Protein AF-A0A4Y2S2D5-F1 (afdb_monomer_lite)

Radius of gyration: 35.3 Å; chains: 1; bounding box: 98×57×91 Å

pLDDT: mean 75.98, std 17.49, range [33.25, 98.0]

Organism: Araneus ventricosus (NCBI:txid182803)

Secondary structure (DSSP, 8-state):
-------------HHHHHHHHHHHHHHHHHHHHHHHHHHHHHHHHHHHTT-------TT-EEEEEEESSS-TT-EEEEEEEEEEEEEETTEEEEE-TTS-EEEEEGGGEEE-----S--PPPPTT--------PPP----HHHHHHHT---SSS-HHHHHHHHHHHHHTGGGG-S---------------TT----------------

Structure (mmCIF, N/CA/C/O backbone):
data_AF-A0A4Y2S2D5-F1
#
_entry.id   AF-A0A4Y2S2D5-F1
#
loop_
_atom_site.group_PDB
_atom_site.id
_atom_site.type_symbol
_atom_site.label_atom_id
_atom_site.label_alt_id
_atom_site.label_comp_id
_atom_site.label_asym_id
_atom_site.label_entity_id
_atom_site.label_seq_id
_atom_site.pdbx_PDB_ins_code
_atom_site.Cartn_x
_atom_site.Cartn_y
_atom_site.Cartn_z
_atom_site.occupancy
_atom_site.B_iso_or_equiv
_atom_site.auth_seq_id
_atom_site.auth_comp_id
_atom_site.auth_asym_id
_atom_site.auth_atom_id
_atom_site.pdbx_PDB_model_num
ATOM 1 N N . MET A 1 1 ? -2.427 -15.875 62.772 1.00 39.25 1 MET A N 1
ATOM 2 C CA . MET A 1 1 ? -3.797 -15.347 62.943 1.00 39.25 1 MET A CA 1
ATOM 3 C C . MET A 1 1 ? -4.094 -14.508 61.711 1.00 39.25 1 MET A C 1
ATOM 5 O O . MET A 1 1 ? -3.713 -13.349 61.676 1.00 39.25 1 MET A O 1
ATOM 9 N N . ALA A 1 2 ? -4.600 -15.137 60.648 1.00 43.56 2 ALA A N 1
ATOM 10 C CA . ALA A 1 2 ? -4.922 -14.455 59.397 1.00 43.56 2 ALA A CA 1
ATOM 11 C C . ALA A 1 2 ? -6.346 -13.901 59.513 1.00 43.56 2 ALA A C 1
ATOM 13 O O . ALA A 1 2 ? -7.268 -14.663 59.803 1.00 43.56 2 ALA A O 1
ATOM 14 N N . GLY A 1 3 ? -6.491 -12.583 59.373 1.00 47.94 3 GLY A N 1
ATOM 15 C CA . GLY A 1 3 ? -7.785 -11.909 59.389 1.00 47.94 3 GLY A CA 1
ATOM 16 C C . GLY A 1 3 ? -8.626 -12.380 58.210 1.00 47.94 3 GLY A C 1
ATOM 17 O O . GLY A 1 3 ? -8.175 -12.338 57.069 1.00 47.94 3 GLY A O 1
ATOM 18 N N . GLN A 1 4 ? -9.826 -12.871 58.503 1.00 53.34 4 GLN A N 1
ATOM 19 C CA . GLN A 1 4 ? -10.835 -13.141 57.491 1.00 53.34 4 GLN A CA 1
ATOM 20 C C . GLN A 1 4 ? -11.338 -11.787 56.984 1.00 53.34 4 GLN A C 1
ATOM 22 O O . GLN A 1 4 ? -12.004 -11.063 57.720 1.00 53.34 4 GLN A O 1
ATOM 27 N N . GLU A 1 5 ? -10.988 -11.426 55.752 1.00 56.47 5 GLU A N 1
ATOM 28 C CA . GLU A 1 5 ? -11.688 -10.367 55.028 1.00 56.47 5 GLU A CA 1
ATOM 29 C C . GLU A 1 5 ? -13.109 -10.872 54.746 1.00 56.47 5 GLU A C 1
ATOM 31 O O . GLU A 1 5 ? -13.332 -11.719 53.879 1.00 56.47 5 GLU A O 1
ATOM 36 N N . GLU A 1 6 ? -14.071 -10.414 55.549 1.00 53.44 6 GLU A N 1
ATOM 37 C CA . GLU A 1 6 ? -15.491 -10.631 55.296 1.00 53.44 6 GLU A CA 1
ATOM 38 C C . GLU A 1 6 ? -15.865 -9.991 53.955 1.00 53.44 6 GLU A C 1
ATOM 40 O O . GLU A 1 6 ? -15.809 -8.772 53.784 1.00 53.44 6 GLU A O 1
ATOM 45 N N . LEU A 1 7 ? -16.268 -10.826 52.996 1.00 60.78 7 LEU A N 1
ATOM 46 C CA . LEU A 1 7 ? -16.894 -10.383 51.756 1.00 60.78 7 LEU A CA 1
ATOM 47 C C . LEU A 1 7 ? -18.238 -9.732 52.101 1.00 60.78 7 LEU A C 1
ATOM 49 O O . LEU A 1 7 ? -19.236 -10.420 52.318 1.00 60.78 7 LEU A O 1
ATOM 53 N N . GLN A 1 8 ? -18.256 -8.401 52.167 1.00 62.53 8 GLN A N 1
ATOM 54 C CA . GLN A 1 8 ? -19.489 -7.633 52.292 1.00 62.53 8 GLN A CA 1
ATOM 55 C C . GLN A 1 8 ? -20.362 -7.891 51.061 1.00 62.53 8 GLN A C 1
ATOM 57 O O . GLN A 1 8 ? -20.021 -7.518 49.940 1.00 62.53 8 GLN A O 1
ATOM 62 N N . LEU A 1 9 ? -21.483 -8.579 51.273 1.00 64.75 9 LEU A N 1
ATOM 63 C CA . LEU A 1 9 ? -22.503 -8.778 50.254 1.00 64.75 9 LEU A CA 1
ATOM 64 C C . LEU A 1 9 ? -23.279 -7.469 50.091 1.00 64.75 9 LEU A C 1
ATOM 66 O O . LEU A 1 9 ? -23.966 -7.037 51.015 1.00 64.75 9 LEU A O 1
ATOM 70 N N . ASP A 1 10 ? -23.174 -6.849 48.917 1.00 65.62 10 ASP A N 1
ATOM 71 C CA . ASP A 1 10 ? -23.945 -5.657 48.567 1.00 65.62 10 ASP A CA 1
ATOM 72 C C . ASP A 1 10 ? -25.452 -5.970 48.624 1.00 65.62 10 ASP A C 1
ATOM 74 O O . ASP A 1 10 ? -26.003 -6.623 47.736 1.00 65.62 10 ASP A O 1
ATOM 78 N N . THR A 1 11 ? -26.159 -5.456 49.636 1.00 76.81 11 THR A N 1
ATOM 79 C CA . THR A 1 11 ? -27.619 -5.603 49.836 1.00 76.81 11 THR A CA 1
ATOM 80 C C . THR A 1 11 ? -28.453 -4.791 48.832 1.00 76.81 11 THR A C 1
ATOM 82 O O . THR A 1 11 ? -29.592 -4.408 49.105 1.00 76.81 11 THR A O 1
ATOM 85 N N . THR A 1 12 ? -27.887 -4.460 47.671 1.00 78.12 12 THR A N 1
ATOM 86 C CA . THR A 1 12 ? -28.612 -3.725 46.635 1.00 78.12 12 THR A CA 1
ATOM 87 C C . THR A 1 12 ? -29.663 -4.633 45.995 1.00 78.12 12 THR A C 1
ATOM 89 O O . THR A 1 12 ? -29.356 -5.771 45.635 1.00 78.12 12 THR A O 1
ATOM 92 N N . PRO A 1 13 ? -30.914 -4.169 45.842 1.00 88.94 13 PRO A N 1
ATOM 93 C CA . PRO A 1 13 ? -31.927 -4.947 45.150 1.00 88.94 13 PRO A CA 1
ATOM 94 C C . PRO A 1 13 ? -31.477 -5.202 43.707 1.00 88.94 13 PRO A C 1
ATOM 96 O O . PRO A 1 13 ? -30.983 -4.304 43.023 1.00 88.94 13 PRO A O 1
ATOM 99 N N . VAL A 1 14 ? -31.664 -6.442 43.249 1.00 88.25 14 VAL A N 1
ATOM 100 C CA . VAL A 1 14 ? -31.144 -6.952 41.966 1.00 88.25 14 VAL A CA 1
ATOM 101 C C . VAL A 1 14 ? -31.539 -6.064 40.780 1.00 88.25 14 VAL A C 1
ATOM 103 O O . VAL A 1 14 ? -30.758 -5.894 39.848 1.00 88.25 14 VAL A O 1
ATOM 106 N N . THR A 1 15 ? -32.722 -5.450 40.822 1.00 90.75 15 THR A N 1
ATOM 107 C CA . THR A 1 15 ? -33.201 -4.522 39.788 1.00 90.75 15 THR A CA 1
ATOM 108 C C . THR A 1 15 ? -32.296 -3.298 39.634 1.00 90.75 15 THR A C 1
ATOM 110 O O . THR A 1 15 ? -31.898 -2.981 38.516 1.00 90.75 15 THR A O 1
ATOM 113 N N . LEU A 1 16 ? -31.883 -2.670 40.740 1.00 90.75 16 LEU A N 1
ATOM 114 C CA . LEU A 1 16 ? -30.978 -1.515 40.721 1.00 90.75 16 LEU A CA 1
ATOM 115 C C . LEU A 1 16 ? -29.579 -1.898 40.233 1.00 90.75 16 LEU A C 1
ATOM 117 O O . LEU A 1 16 ? -28.940 -1.128 39.516 1.00 90.75 16 LEU A O 1
ATOM 121 N N . TYR A 1 17 ? -29.109 -3.096 40.588 1.00 91.12 17 TYR A N 1
ATOM 122 C CA . TYR A 1 17 ? -27.850 -3.621 40.065 1.00 91.12 17 TYR A CA 1
ATOM 123 C C . TYR A 1 17 ? -27.905 -3.793 38.541 1.00 91.12 17 TYR A C 1
ATOM 125 O O . TYR A 1 17 ? -27.001 -3.340 37.842 1.00 91.12 17 TYR A O 1
ATOM 133 N N . MET A 1 18 ? -28.981 -4.387 38.012 1.00 95.00 18 MET A N 1
ATOM 134 C CA . MET A 1 18 ? -29.155 -4.599 36.570 1.00 95.00 18 MET A CA 1
ATOM 135 C C . MET A 1 18 ? -29.267 -3.281 35.796 1.00 95.00 18 MET A C 1
ATOM 137 O O . MET A 1 18 ? -28.665 -3.141 34.732 1.00 95.00 18 MET A O 1
ATOM 141 N N . GLU A 1 19 ? -29.983 -2.291 36.332 1.00 94.56 19 GLU A N 1
ATOM 142 C CA . GLU A 1 19 ? -30.065 -0.949 35.739 1.00 94.56 19 GLU A CA 1
ATOM 143 C C . GLU A 1 19 ? -28.703 -0.246 35.728 1.00 94.56 19 GLU A C 1
ATOM 145 O O . GLU A 1 19 ? -28.294 0.308 34.704 1.00 94.56 19 GLU A O 1
ATOM 150 N N . LYS A 1 20 ? -27.961 -0.320 36.840 1.00 94.62 20 LYS A N 1
ATOM 151 C CA . LYS A 1 20 ? -26.599 0.214 36.940 1.00 94.62 20 LYS A CA 1
ATOM 152 C C . LYS A 1 20 ? -25.664 -0.463 35.940 1.00 94.62 20 LYS A C 1
ATOM 154 O O . LYS A 1 20 ? -24.921 0.232 35.252 1.00 94.62 20 LYS A O 1
ATOM 159 N N . LEU A 1 21 ? -25.721 -1.790 35.833 1.00 95.06 21 LEU A N 1
ATOM 160 C CA . LEU A 1 21 ? -24.910 -2.562 34.895 1.00 95.06 21 LEU A CA 1
ATOM 161 C C . LEU A 1 21 ? -25.224 -2.179 33.446 1.00 95.06 21 LEU A C 1
ATOM 163 O O . LEU A 1 21 ? -24.307 -1.940 32.665 1.00 95.06 21 LEU A O 1
ATOM 167 N N . LYS A 1 22 ? -26.510 -2.069 33.092 1.00 97.12 22 LYS A N 1
ATOM 168 C CA . LYS A 1 22 ? -26.935 -1.631 31.758 1.00 97.12 22 LYS A CA 1
ATOM 169 C C . LYS A 1 22 ? -26.349 -0.261 31.420 1.00 97.12 22 LYS A C 1
ATOM 171 O O . LYS A 1 22 ? -25.718 -0.119 30.378 1.00 97.12 22 LYS A O 1
ATOM 176 N N . LYS A 1 23 ? -26.484 0.711 32.328 1.00 96.94 23 LYS A N 1
ATOM 177 C CA . LYS A 1 23 ? -25.924 2.054 32.139 1.00 96.94 23 LYS A CA 1
ATOM 178 C C . LYS A 1 23 ? -24.402 2.025 31.978 1.00 96.94 23 LYS A C 1
ATOM 180 O O . LYS A 1 23 ? -23.862 2.681 31.100 1.00 96.94 23 LYS A O 1
ATOM 185 N N . GLN A 1 24 ? -23.704 1.223 32.782 1.00 96.75 24 GLN A N 1
ATOM 186 C CA . GLN A 1 24 ? -22.252 1.066 32.667 1.00 96.75 24 GLN A CA 1
ATOM 187 C C . GLN A 1 24 ? -21.827 0.460 31.325 1.00 96.75 24 GLN A C 1
ATOM 189 O O . GLN A 1 24 ? -20.807 0.873 30.776 1.00 96.75 24 GLN A O 1
ATOM 194 N N . LEU A 1 25 ? -22.586 -0.501 30.792 1.00 97.62 25 LEU A N 1
ATOM 195 C CA . LEU A 1 25 ? -22.325 -1.088 29.477 1.00 97.62 25 LEU A CA 1
ATOM 196 C C . LEU A 1 25 ? -22.585 -0.090 28.344 1.00 97.62 25 LEU A C 1
ATOM 198 O O . LEU A 1 25 ? -21.794 -0.035 27.406 1.00 97.62 25 LEU A O 1
ATOM 202 N N . GLU A 1 26 ? -23.645 0.713 28.445 1.00 97.69 26 GLU A N 1
ATOM 203 C CA . GLU A 1 26 ? -23.940 1.795 27.497 1.00 97.69 26 GLU A CA 1
ATOM 204 C C . GLU A 1 26 ? -22.819 2.847 27.508 1.00 97.69 26 GLU A C 1
ATOM 206 O O . GLU A 1 26 ? -22.212 3.105 26.467 1.00 97.69 26 GLU A O 1
ATOM 211 N N . ASP A 1 27 ? -22.435 3.341 28.689 1.00 97.50 27 ASP A N 1
ATOM 212 C CA . ASP A 1 27 ? -21.328 4.290 28.859 1.00 97.50 27 ASP A CA 1
ATOM 213 C C . ASP A 1 27 ? -19.999 3.720 28.325 1.00 97.50 27 ASP A C 1
ATOM 215 O O . ASP A 1 27 ? -19.193 4.428 27.712 1.00 97.50 27 ASP A O 1
ATOM 219 N N . ALA A 1 28 ? -19.729 2.433 28.568 1.00 97.44 28 ALA A N 1
ATOM 220 C CA . ALA A 1 28 ? -18.528 1.764 28.079 1.00 97.44 28 ALA A CA 1
ATOM 221 C C . ALA A 1 28 ? -18.536 1.620 26.552 1.00 97.44 28 ALA A C 1
ATOM 223 O O . ALA A 1 28 ? -17.502 1.839 25.919 1.00 97.44 28 ALA A O 1
ATOM 224 N N . ALA A 1 29 ? -19.683 1.293 25.953 1.00 97.69 29 ALA A N 1
ATOM 225 C CA . ALA A 1 29 ? -19.836 1.187 24.506 1.00 97.69 29 ALA A CA 1
ATOM 226 C C . ALA A 1 29 ? -19.628 2.542 23.816 1.00 97.69 29 ALA A C 1
ATOM 228 O O . ALA A 1 29 ? -18.920 2.617 22.808 1.00 97.69 29 ALA A O 1
ATOM 229 N N . GLU A 1 30 ? -20.173 3.623 24.378 1.00 97.31 30 GLU A N 1
ATOM 230 C CA . GLU A 1 30 ? -19.963 4.982 23.871 1.00 97.31 30 GLU A CA 1
ATOM 231 C C . GLU A 1 30 ? -18.490 5.393 23.939 1.00 97.31 30 GLU A C 1
ATOM 233 O O . GLU A 1 30 ? -17.920 5.851 22.942 1.00 97.31 30 GLU A O 1
ATOM 238 N N . LYS A 1 31 ? -17.833 5.152 25.080 1.00 97.50 31 LYS A N 1
ATOM 239 C CA . LYS A 1 31 ? -16.394 5.414 25.245 1.00 97.50 31 LYS A CA 1
ATOM 240 C C . LYS A 1 31 ? -15.552 4.592 24.276 1.00 97.50 31 LYS A C 1
ATOM 242 O O . LYS A 1 31 ? -14.642 5.133 23.651 1.00 97.50 31 LYS A O 1
ATOM 247 N N . ALA A 1 32 ? -15.858 3.306 24.117 1.00 98.00 32 ALA A N 1
ATOM 248 C CA . ALA A 1 32 ? -15.154 2.430 23.189 1.00 98.00 32 ALA A CA 1
ATOM 249 C C . ALA A 1 32 ? -15.295 2.919 21.742 1.00 98.00 32 ALA A C 1
ATOM 251 O O . ALA A 1 32 ? -14.309 2.944 21.006 1.00 98.00 32 ALA A O 1
ATOM 252 N N . LYS A 1 33 ? -16.489 3.377 21.348 1.00 97.88 33 LYS A N 1
ATOM 253 C CA . LYS A 1 33 ? -16.733 3.951 20.022 1.00 97.88 33 LYS A CA 1
ATOM 254 C C . LYS A 1 33 ? -15.889 5.203 19.790 1.00 97.88 33 LYS A C 1
ATOM 256 O O . LYS A 1 33 ? -15.210 5.275 18.770 1.00 97.88 33 LYS A O 1
ATOM 261 N N . LEU A 1 34 ? -15.876 6.138 20.743 1.00 97.50 34 LEU A N 1
ATOM 262 C CA . LEU A 1 34 ? -15.080 7.368 20.663 1.00 97.50 34 LEU A CA 1
ATOM 263 C C . LEU A 1 34 ? -13.574 7.075 20.565 1.00 97.50 34 LEU A C 1
ATOM 265 O O . LEU A 1 34 ? -12.862 7.648 19.743 1.00 97.50 34 LEU A O 1
ATOM 269 N N . ILE A 1 35 ? -13.069 6.165 21.398 1.00 97.44 35 ILE A N 1
ATOM 270 C CA . ILE A 1 35 ? -11.651 5.791 21.382 1.00 97.44 35 ILE A CA 1
ATOM 271 C C . ILE A 1 35 ? -11.305 5.093 20.065 1.00 97.44 35 ILE A C 1
ATOM 273 O O . ILE A 1 35 ? -10.274 5.401 19.470 1.00 97.44 35 ILE A O 1
ATOM 277 N N . SER A 1 36 ? -12.174 4.202 19.581 1.00 97.00 36 SER A N 1
ATOM 278 C CA . SER A 1 36 ? -11.982 3.508 18.309 1.00 97.00 36 SER A CA 1
ATOM 279 C C . SER A 1 36 ? -11.897 4.486 17.141 1.00 97.00 36 SER A C 1
ATOM 281 O O . SER A 1 36 ? -11.029 4.312 16.291 1.00 97.00 36 SER A O 1
ATOM 283 N N . THR A 1 37 ? -12.746 5.516 17.081 1.00 97.50 37 THR A N 1
ATOM 284 C CA . THR A 1 37 ? -12.681 6.511 15.996 1.00 97.50 37 THR A CA 1
ATOM 285 C C . THR A 1 37 ? -11.378 7.301 16.049 1.00 97.50 37 THR A C 1
ATOM 287 O O . THR A 1 37 ? -10.672 7.373 15.047 1.00 97.50 37 THR A O 1
ATOM 290 N N . ILE A 1 38 ? -10.980 7.781 17.232 1.00 97.12 38 ILE A N 1
ATOM 291 C CA . ILE A 1 38 ? -9.718 8.520 17.411 1.00 97.12 38 ILE A CA 1
ATOM 292 C C . ILE A 1 38 ? -8.511 7.650 17.034 1.00 97.12 38 ILE A C 1
ATOM 294 O O . ILE A 1 38 ? -7.572 8.112 16.385 1.00 97.12 38 ILE A O 1
ATOM 298 N N . GLN A 1 39 ? -8.502 6.380 17.446 1.00 96.81 39 GLN A N 1
ATOM 299 C CA . GLN A 1 39 ? -7.414 5.457 17.123 1.00 96.81 39 GLN A CA 1
ATOM 300 C C . GLN A 1 39 ? -7.369 5.123 15.631 1.00 96.81 39 GLN A C 1
ATOM 302 O O . GLN A 1 39 ? -6.279 5.078 15.063 1.00 96.81 39 GLN A O 1
ATOM 307 N N . GLN A 1 40 ? -8.522 4.936 14.982 1.00 96.56 40 GLN A N 1
ATOM 308 C CA . GLN A 1 40 ? -8.600 4.710 13.538 1.00 96.56 40 GLN A CA 1
ATOM 309 C C . GLN A 1 40 ? -8.073 5.912 12.751 1.00 96.56 40 GLN A C 1
ATOM 311 O O . GLN A 1 40 ? -7.276 5.722 11.835 1.00 96.56 40 GLN A O 1
ATOM 316 N N . GLU A 1 41 ? -8.443 7.134 13.136 1.00 96.25 41 GLU A N 1
ATOM 317 C CA . GLU A 1 41 ? -7.951 8.368 12.511 1.00 96.25 41 GLU A CA 1
ATOM 318 C C . GLU A 1 41 ? -6.436 8.514 12.666 1.00 96.25 41 GLU A C 1
ATOM 320 O O . GLU A 1 41 ? -5.728 8.731 11.680 1.00 96.25 41 GLU A O 1
ATOM 325 N N . LYS A 1 42 ? -5.913 8.313 13.883 1.00 96.31 42 LYS A N 1
ATOM 326 C CA . LYS A 1 42 ? -4.465 8.323 14.140 1.00 96.31 42 LYS A CA 1
ATOM 327 C C . LYS A 1 42 ? -3.744 7.276 13.298 1.00 96.31 42 LYS A C 1
ATOM 329 O O . LYS A 1 42 ? -2.736 7.579 12.664 1.00 96.31 42 LYS A O 1
ATOM 334 N N . MET A 1 43 ? -4.258 6.049 13.266 1.00 95.62 43 MET A N 1
ATOM 335 C CA . MET A 1 43 ? -3.653 4.960 12.505 1.00 95.62 43 MET A CA 1
ATOM 336 C C . MET A 1 43 ? -3.665 5.250 11.001 1.00 95.62 43 MET A C 1
ATOM 338 O O . MET A 1 43 ? -2.647 5.056 10.340 1.00 95.62 43 MET A O 1
ATOM 342 N N . ALA A 1 44 ? -4.773 5.773 10.469 1.00 93.94 44 ALA A N 1
ATOM 343 C CA . ALA A 1 44 ? -4.884 6.174 9.070 1.00 93.94 44 ALA A CA 1
ATOM 344 C C . ALA A 1 44 ? -3.894 7.294 8.721 1.00 93.94 44 ALA A C 1
ATOM 346 O O . ALA A 1 44 ? -3.214 7.211 7.700 1.00 93.94 44 ALA A O 1
ATOM 347 N N . HIS A 1 45 ? -3.762 8.302 9.587 1.00 93.50 45 HIS A N 1
ATOM 348 C CA . HIS A 1 45 ? -2.796 9.385 9.418 1.00 93.50 45 HIS A CA 1
ATOM 349 C C . HIS A 1 45 ? -1.359 8.853 9.315 1.00 93.50 45 HIS A C 1
ATOM 351 O O . HIS A 1 45 ? -0.663 9.142 8.343 1.00 93.50 45 HIS A O 1
ATOM 357 N N . TYR A 1 46 ? -0.919 8.025 10.270 1.00 93.88 46 TYR A N 1
ATOM 358 C CA . TYR A 1 46 ? 0.445 7.483 10.257 1.00 93.88 46 TYR A CA 1
ATOM 359 C C . TYR A 1 46 ? 0.699 6.531 9.086 1.00 93.88 46 TYR A C 1
ATOM 361 O O . TYR A 1 46 ? 1.776 6.573 8.492 1.00 93.88 46 TYR A O 1
ATOM 369 N N . TYR A 1 47 ? -0.281 5.704 8.720 1.00 88.62 47 TYR A N 1
ATOM 370 C CA . TYR A 1 47 ? -0.143 4.784 7.591 1.00 88.62 47 TYR A CA 1
ATOM 371 C C . TYR A 1 47 ? -0.035 5.527 6.251 1.00 88.62 47 TYR A C 1
ATOM 373 O O . TYR A 1 47 ? 0.728 5.124 5.373 1.00 88.62 47 TYR A O 1
ATOM 381 N N . ASN A 1 48 ? -0.753 6.644 6.109 1.00 91.00 48 ASN A N 1
ATOM 382 C CA . ASN A 1 48 ? -0.781 7.439 4.883 1.00 91.00 48 ASN A CA 1
ATOM 383 C C . ASN A 1 48 ? 0.310 8.523 4.817 1.00 91.00 48 ASN A C 1
ATOM 385 O O . ASN A 1 48 ? 0.431 9.177 3.786 1.00 91.00 48 ASN A O 1
ATOM 389 N N . LEU A 1 49 ? 1.134 8.702 5.859 1.00 90.00 49 LEU A N 1
ATOM 390 C CA . LEU A 1 49 ? 2.110 9.800 5.956 1.00 90.00 49 LEU A CA 1
ATOM 391 C C . LEU A 1 49 ? 3.083 9.874 4.766 1.00 90.00 49 LEU A C 1
ATOM 393 O O . LEU A 1 49 ? 3.479 10.955 4.347 1.00 90.00 49 LEU A O 1
ATOM 397 N N . ARG A 1 50 ? 3.478 8.719 4.221 1.00 86.38 50 ARG A N 1
ATOM 398 C CA . ARG A 1 50 ? 4.397 8.608 3.072 1.00 86.38 50 ARG A CA 1
ATOM 399 C C . ARG A 1 50 ? 3.703 8.087 1.816 1.00 86.38 50 ARG A C 1
ATOM 401 O O . ARG A 1 50 ? 4.353 7.550 0.920 1.00 86.38 50 ARG A O 1
ATOM 408 N N . TYR A 1 51 ? 2.377 8.160 1.773 1.00 85.50 51 TYR A N 1
ATOM 409 C CA . TYR A 1 51 ? 1.631 7.696 0.620 1.00 85.50 51 TYR A CA 1
ATOM 410 C C . TYR A 1 51 ? 1.786 8.679 -0.541 1.00 85.50 51 TYR A C 1
ATOM 412 O O . TYR A 1 51 ? 1.381 9.836 -0.462 1.00 85.50 51 TYR A O 1
ATOM 420 N N . THR A 1 52 ? 2.315 8.185 -1.656 1.00 83.44 52 THR A N 1
ATOM 421 C CA . THR A 1 52 ? 2.288 8.897 -2.932 1.00 83.44 52 THR A CA 1
ATOM 422 C C . THR A 1 52 ? 1.074 8.445 -3.731 1.00 83.44 52 THR A C 1
ATOM 424 O O . THR A 1 52 ? 0.870 7.246 -3.952 1.00 83.44 52 THR A O 1
ATOM 427 N N . LYS A 1 53 ? 0.279 9.403 -4.215 1.00 82.69 53 LYS A N 1
ATOM 428 C CA . LYS A 1 53 ? -0.849 9.117 -5.102 1.00 82.69 53 LYS A CA 1
ATOM 429 C C . LYS A 1 53 ? -0.323 8.524 -6.408 1.00 82.69 53 LYS A C 1
ATOM 431 O O . LYS A 1 53 ? 0.313 9.228 -7.183 1.00 82.69 53 LYS A O 1
ATOM 436 N N . LYS A 1 54 ? -0.602 7.242 -6.668 1.00 86.12 54 LYS A N 1
ATOM 437 C CA . LYS A 1 54 ? -0.324 6.650 -7.988 1.00 86.12 54 LYS A CA 1
ATOM 438 C C . LYS A 1 54 ? -1.513 6.912 -8.906 1.00 86.12 54 LYS A C 1
ATOM 440 O O . LYS A 1 54 ? -2.661 6.693 -8.511 1.00 86.12 54 LYS A O 1
ATOM 445 N N . ILE A 1 55 ? -1.240 7.391 -10.107 1.00 87.38 55 ILE A N 1
ATOM 446 C CA . ILE A 1 55 ? -2.239 7.564 -11.157 1.00 87.38 55 ILE A CA 1
ATOM 447 C C . ILE A 1 55 ? -1.959 6.451 -12.156 1.00 87.38 55 ILE A C 1
ATOM 449 O O . ILE A 1 55 ? -0.854 6.361 -12.671 1.00 87.38 55 ILE A O 1
ATOM 453 N N . LEU A 1 56 ? -2.926 5.557 -12.328 1.00 89.31 56 LEU A N 1
ATOM 454 C CA . LEU A 1 56 ? -2.829 4.412 -13.223 1.00 89.31 56 LEU A CA 1
ATOM 455 C C . LEU A 1 56 ? -4.065 4.411 -14.112 1.00 89.31 56 LEU A C 1
ATOM 457 O O . LEU A 1 56 ? -5.190 4.500 -13.605 1.00 89.31 56 LEU A O 1
ATOM 461 N N . ASN A 1 57 ? -3.855 4.297 -15.414 1.00 90.88 57 ASN A N 1
ATOM 462 C CA . ASN A 1 57 ? -4.892 4.299 -16.428 1.00 90.88 57 ASN A CA 1
ATOM 463 C C . ASN A 1 57 ? -4.963 2.938 -17.139 1.00 90.88 57 ASN A C 1
ATOM 465 O O . ASN A 1 57 ? -3.982 2.191 -17.181 1.00 90.88 57 ASN A O 1
ATOM 469 N N . PRO A 1 58 ? -6.130 2.582 -17.705 1.00 92.75 58 PRO A N 1
ATOM 470 C CA . PRO A 1 58 ? -6.222 1.460 -18.632 1.00 92.75 58 PRO A CA 1
ATOM 471 C C . PRO A 1 58 ? -5.218 1.622 -19.783 1.00 92.75 58 PRO A C 1
ATOM 473 O O . PRO A 1 58 ? -5.145 2.686 -20.389 1.00 92.75 58 PRO A O 1
ATOM 476 N N . GLY A 1 59 ? -4.456 0.571 -20.076 1.00 91.50 59 GLY A N 1
ATOM 477 C CA . GLY A 1 59 ? -3.376 0.556 -21.066 1.00 91.50 59 GLY A CA 1
ATOM 478 C C . GLY A 1 59 ? -1.966 0.650 -20.473 1.00 91.50 59 GLY A C 1
ATOM 479 O O . GLY A 1 59 ? -1.020 0.190 -21.116 1.00 91.50 59 GLY A O 1
ATOM 480 N N . ASP A 1 60 ? -1.811 1.151 -19.244 1.00 92.00 60 ASP A N 1
ATOM 481 C CA . ASP A 1 60 ? -0.492 1.302 -18.621 1.00 92.00 60 ASP A CA 1
ATOM 482 C C . ASP A 1 60 ? 0.159 -0.059 -18.333 1.00 92.00 60 ASP A C 1
ATOM 484 O O . ASP A 1 60 ? -0.504 -1.041 -17.964 1.00 92.00 60 ASP A O 1
ATOM 488 N N . LYS A 1 61 ? 1.490 -0.109 -18.476 1.00 93.38 61 LYS A N 1
ATOM 489 C CA . LYS A 1 61 ? 2.298 -1.275 -18.108 1.00 93.38 61 LYS A CA 1
ATOM 490 C C . LYS A 1 61 ? 2.682 -1.190 -16.635 1.00 93.38 61 LYS A C 1
ATOM 492 O O . LYS A 1 61 ? 3.250 -0.202 -16.175 1.00 93.38 61 LYS A O 1
ATOM 497 N N . VAL A 1 62 ? 2.407 -2.254 -15.894 1.00 93.44 62 VAL A N 1
ATOM 498 C CA . VAL A 1 62 ? 2.670 -2.353 -14.456 1.00 93.44 62 VAL A CA 1
ATOM 499 C C . VAL A 1 62 ? 3.294 -3.693 -14.102 1.00 93.44 62 VAL A C 1
ATOM 501 O O . VAL A 1 62 ? 3.088 -4.691 -14.786 1.00 93.44 62 VAL A O 1
ATOM 504 N N . ILE A 1 63 ? 4.029 -3.734 -12.998 1.00 93.31 63 ILE A N 1
ATOM 505 C CA . ILE A 1 63 ? 4.420 -4.980 -12.330 1.00 93.31 63 ILE A CA 1
ATOM 506 C C . ILE A 1 63 ? 3.475 -5.239 -11.163 1.00 93.31 63 ILE A C 1
ATOM 508 O O . ILE A 1 63 ? 3.044 -4.308 -10.471 1.00 93.31 63 ILE A O 1
ATOM 512 N N . VAL A 1 64 ? 3.158 -6.511 -10.923 1.00 93.44 64 VAL A N 1
ATOM 513 C CA . VAL A 1 64 ? 2.156 -6.895 -9.921 1.00 93.44 64 VAL A CA 1
ATOM 514 C C . VAL A 1 64 ? 2.706 -7.897 -8.919 1.00 93.44 64 VAL A C 1
ATOM 516 O O . VAL A 1 64 ? 3.340 -8.880 -9.286 1.00 93.44 64 VAL A O 1
ATOM 519 N N . LEU A 1 65 ? 2.422 -7.679 -7.637 1.00 92.12 65 LEU A N 1
ATOM 520 C CA . LEU A 1 65 ? 2.789 -8.581 -6.551 1.00 92.12 65 LEU A CA 1
ATOM 521 C C . LEU A 1 65 ? 1.755 -9.711 -6.397 1.00 92.12 65 LEU A C 1
ATOM 523 O O . LEU A 1 65 ? 0.694 -9.520 -5.791 1.00 92.12 65 LEU A O 1
ATOM 527 N N . ILE A 1 66 ? 2.064 -10.895 -6.936 1.00 88.56 66 ILE A N 1
ATOM 528 C CA . ILE A 1 66 ? 1.165 -12.064 -6.972 1.00 88.56 66 ILE A CA 1
ATOM 529 C C . ILE A 1 66 ? 1.939 -13.332 -6.571 1.00 88.56 66 ILE A C 1
ATOM 531 O O . ILE A 1 66 ? 3.091 -13.514 -6.981 1.00 88.56 66 ILE A O 1
ATOM 535 N N . PRO A 1 67 ? 1.344 -14.242 -5.777 1.00 85.31 67 PRO A N 1
ATOM 536 C CA . PRO A 1 67 ? 1.940 -15.548 -5.520 1.00 85.31 67 PRO A CA 1
ATOM 537 C C . PRO A 1 67 ? 1.978 -16.398 -6.793 1.00 85.31 67 PRO A C 1
ATOM 539 O O . PRO A 1 67 ? 0.965 -16.570 -7.469 1.00 85.31 67 PRO A O 1
ATOM 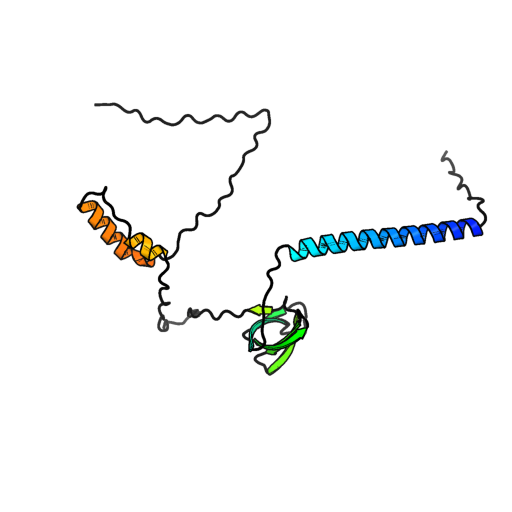542 N N . ASN A 1 68 ? 3.151 -16.958 -7.092 1.00 75.62 68 ASN A N 1
ATOM 543 C CA . ASN A 1 68 ? 3.331 -17.928 -8.181 1.00 75.62 68 ASN A CA 1
ATOM 544 C C . ASN A 1 68 ? 3.144 -19.387 -7.715 1.00 75.62 68 ASN A C 1
ATOM 546 O O . ASN A 1 68 ? 3.378 -20.331 -8.457 1.00 75.62 68 ASN A O 1
ATOM 550 N N . SER A 1 69 ? 2.774 -19.593 -6.452 1.00 76.94 69 SER A N 1
ATOM 551 C CA . SER A 1 69 ? 2.547 -20.919 -5.884 1.00 76.94 69 SER A CA 1
ATOM 552 C C . SER A 1 69 ? 1.248 -20.942 -5.087 1.00 76.94 69 SER A C 1
ATOM 554 O O . SER A 1 69 ? 0.662 -19.900 -4.786 1.00 76.94 69 SER A O 1
ATOM 556 N N . LYS A 1 70 ? 0.814 -22.143 -4.692 1.00 75.06 70 LYS A N 1
ATOM 557 C CA . LYS A 1 70 ? -0.311 -22.317 -3.760 1.00 75.06 70 LYS A CA 1
ATOM 558 C C . LYS A 1 70 ? -0.022 -21.709 -2.375 1.00 75.06 70 LYS A C 1
ATOM 560 O O . LYS A 1 70 ? -0.956 -21.479 -1.611 1.00 75.06 70 LYS A O 1
ATOM 565 N N . ASN A 1 71 ? 1.244 -21.420 -2.055 1.00 77.56 71 ASN A N 1
ATOM 566 C CA . ASN A 1 71 ? 1.633 -20.764 -0.814 1.00 77.56 71 ASN A CA 1
ATOM 567 C C . ASN A 1 71 ? 1.491 -19.236 -0.938 1.00 77.56 71 ASN A C 1
ATOM 569 O O . ASN A 1 71 ? 2.237 -18.577 -1.665 1.00 77.56 71 ASN A O 1
ATOM 573 N N . LYS A 1 72 ? 0.543 -18.668 -0.182 1.00 69.69 72 LYS A N 1
ATOM 574 C CA . LYS A 1 72 ? 0.234 -17.228 -0.177 1.00 69.69 72 LYS A CA 1
ATOM 575 C C . LYS A 1 72 ? 1.389 -16.347 0.313 1.00 69.69 72 LYS A C 1
ATOM 577 O O . LYS A 1 72 ? 1.401 -15.167 -0.026 1.00 69.69 72 LYS A O 1
ATOM 582 N N . LEU A 1 73 ? 2.330 -16.892 1.087 1.00 79.25 73 LEU A N 1
ATOM 583 C CA . LEU A 1 73 ? 3.470 -16.141 1.626 1.00 79.25 73 LEU A CA 1
ATOM 584 C C . LEU A 1 73 ? 4.540 -15.854 0.563 1.00 79.25 73 LEU A C 1
ATOM 586 O O . LEU A 1 73 ? 5.300 -14.903 0.697 1.00 79.25 73 LEU A O 1
ATOM 590 N N . LEU A 1 74 ? 4.573 -16.633 -0.523 1.00 81.12 74 LEU A N 1
ATOM 591 C CA . LEU A 1 74 ? 5.569 -16.514 -1.590 1.00 81.12 74 LEU A CA 1
ATOM 592 C C . LEU A 1 74 ? 5.058 -15.629 -2.737 1.00 81.12 74 LEU A C 1
ATOM 594 O O . LEU A 1 74 ? 4.962 -16.062 -3.891 1.00 81.12 74 LEU A O 1
ATOM 598 N N . ALA A 1 75 ? 4.684 -14.389 -2.415 1.00 85.75 75 ALA A N 1
ATOM 599 C CA . ALA A 1 75 ? 4.326 -13.386 -3.413 1.00 85.75 75 ALA A CA 1
ATOM 600 C C . ALA A 1 75 ? 5.584 -12.811 -4.076 1.00 85.75 75 ALA A C 1
ATOM 602 O O . ALA A 1 75 ? 6.533 -12.432 -3.395 1.00 85.75 75 ALA A O 1
ATOM 603 N N . ARG A 1 76 ? 5.582 -12.734 -5.410 1.00 87.69 76 ARG A N 1
ATOM 604 C CA . ARG A 1 76 ? 6.696 -12.194 -6.205 1.00 87.69 76 ARG A CA 1
ATOM 605 C C . ARG A 1 76 ? 6.185 -11.053 -7.072 1.00 87.69 76 ARG A C 1
ATOM 607 O O . ARG A 1 76 ? 5.028 -11.090 -7.494 1.00 87.69 76 ARG A O 1
ATOM 614 N N . TRP A 1 77 ? 7.033 -10.071 -7.360 1.00 90.31 77 TRP A N 1
ATOM 615 C CA . TRP A 1 77 ? 6.750 -9.119 -8.432 1.00 90.31 77 TRP A CA 1
ATOM 616 C C . TRP A 1 77 ? 6.802 -9.871 -9.761 1.00 90.31 77 TRP A C 1
ATOM 618 O O . TRP A 1 77 ? 7.817 -10.471 -10.106 1.00 90.31 77 TRP A O 1
ATOM 628 N N . GLN A 1 78 ? 5.674 -9.914 -10.457 1.00 87.25 78 GLN A N 1
ATOM 629 C CA . GLN A 1 78 ? 5.549 -10.497 -11.786 1.00 87.25 78 GLN A CA 1
ATOM 630 C C . GLN A 1 78 ? 5.668 -9.384 -12.827 1.00 87.25 78 GLN A C 1
ATOM 632 O O . GLN A 1 78 ? 5.277 -8.247 -12.550 1.00 87.25 78 GLN A O 1
ATOM 637 N N . GLY A 1 79 ? 6.270 -9.739 -13.970 1.00 77.75 79 GLY A N 1
ATOM 638 C CA . GLY A 1 79 ? 6.696 -8.835 -15.043 1.00 77.75 79 GLY A CA 1
ATOM 639 C C . GLY A 1 79 ? 5.560 -8.067 -15.718 1.00 77.75 79 GLY A C 1
ATOM 640 O O . GLY A 1 79 ? 4.457 -7.983 -15.188 1.00 77.75 79 GLY A O 1
ATOM 641 N N . THR A 1 80 ? 5.840 -7.483 -16.882 1.00 88.88 80 THR A N 1
ATOM 642 C CA . THR A 1 80 ? 4.964 -6.502 -17.537 1.00 88.88 80 THR A CA 1
ATOM 643 C C . THR A 1 80 ? 3.535 -7.006 -17.714 1.00 88.88 80 THR A C 1
ATOM 645 O O . THR A 1 80 ? 3.227 -7.843 -18.556 1.00 88.88 80 THR A O 1
ATOM 648 N N . CYS A 1 81 ? 2.642 -6.468 -16.898 1.00 92.19 81 CYS A N 1
ATOM 649 C CA . CYS A 1 81 ? 1.212 -6.676 -16.991 1.00 92.19 81 CYS A CA 1
ATOM 650 C C . CYS A 1 81 ? 0.562 -5.404 -17.529 1.00 92.19 81 CYS A C 1
ATOM 652 O O . CYS A 1 81 ? 1.064 -4.302 -17.305 1.00 92.19 81 CYS A O 1
ATOM 654 N N . THR A 1 82 ? -0.573 -5.541 -18.201 1.00 94.50 82 THR A N 1
ATOM 655 C CA . THR A 1 82 ? -1.311 -4.396 -18.745 1.00 94.50 82 THR A CA 1
ATOM 656 C C . THR A 1 82 ? -2.587 -4.186 -17.952 1.00 94.50 82 THR A C 1
ATOM 658 O O . THR A 1 82 ? -3.329 -5.138 -17.694 1.00 94.50 82 THR A O 1
ATOM 661 N N . ILE A 1 83 ? -2.860 -2.945 -17.557 1.00 94.69 83 ILE A N 1
ATOM 662 C CA . ILE A 1 83 ? -4.142 -2.595 -16.943 1.00 94.69 83 ILE A CA 1
ATOM 663 C C . ILE A 1 83 ? -5.219 -2.641 -18.023 1.00 94.69 83 ILE A C 1
ATOM 665 O O . ILE A 1 83 ? -5.157 -1.903 -18.998 1.00 94.69 83 ILE A O 1
ATOM 669 N N . GLU A 1 84 ? -6.220 -3.495 -17.852 1.00 93.75 84 GLU A N 1
ATOM 670 C CA . GLU A 1 84 ? -7.331 -3.615 -18.797 1.00 93.75 84 GLU A CA 1
ATOM 671 C C . GLU A 1 84 ? -8.436 -2.607 -18.479 1.00 93.75 84 GLU A C 1
ATOM 673 O O . GLU A 1 84 ? -8.941 -1.921 -19.361 1.00 93.75 84 GLU A O 1
ATOM 678 N N . SER A 1 85 ? -8.817 -2.499 -17.205 1.00 93.31 85 SER A N 1
ATOM 679 C CA . SER A 1 85 ? -9.855 -1.568 -16.767 1.00 93.31 85 SER A CA 1
ATOM 680 C C . SER A 1 85 ? -9.736 -1.223 -15.283 1.00 93.31 85 SER A C 1
ATOM 682 O O . SER A 1 85 ? -9.135 -1.947 -14.481 1.00 93.31 85 SER A O 1
ATOM 684 N N . ARG A 1 86 ? -10.325 -0.088 -14.895 1.00 94.00 86 ARG A N 1
ATOM 685 C CA . ARG A 1 86 ? -10.449 0.331 -13.495 1.00 94.00 86 ARG A CA 1
ATOM 686 C C . ARG A 1 86 ? -11.786 -0.152 -12.941 1.00 94.00 86 ARG A C 1
ATOM 688 O O . ARG A 1 86 ? -12.831 0.181 -13.488 1.00 94.00 86 ARG A O 1
ATOM 695 N N . ARG A 1 87 ? -11.754 -0.911 -11.843 1.00 91.50 87 ARG A N 1
ATOM 696 C CA . ARG A 1 87 ? -12.959 -1.468 -11.206 1.00 91.50 87 ARG A CA 1
ATOM 697 C C . ARG A 1 87 ? -13.487 -0.529 -10.122 1.00 91.50 87 ARG A C 1
ATOM 699 O O . ARG A 1 87 ? -14.659 -0.182 -10.133 1.00 91.50 87 ARG A O 1
ATOM 706 N N . ASN A 1 88 ? -12.611 -0.117 -9.205 1.00 89.88 88 ASN A N 1
ATOM 707 C CA . ASN A 1 88 ? -12.891 0.859 -8.145 1.00 89.88 88 ASN A CA 1
ATOM 708 C C . ASN A 1 88 ? -11.773 1.914 -8.119 1.00 89.88 88 ASN A C 1
ATOM 710 O O . ASN A 1 88 ? -10.794 1.813 -8.858 1.00 89.88 88 ASN A O 1
ATOM 714 N N . GLU A 1 89 ? -11.861 2.886 -7.208 1.00 88.56 89 GLU A N 1
ATOM 715 C CA . GLU A 1 89 ? -10.854 3.941 -7.077 1.00 88.56 89 GLU A CA 1
ATOM 716 C C . GLU A 1 89 ? -9.416 3.399 -6.944 1.00 88.56 89 GLU A C 1
ATOM 718 O O . GLU A 1 89 ? -8.519 3.890 -7.626 1.00 88.56 89 GLU A O 1
ATOM 723 N N . HIS A 1 90 ? -9.223 2.332 -6.162 1.00 90.31 90 HIS A N 1
ATOM 724 C CA . HIS A 1 90 ? -7.909 1.731 -5.888 1.00 90.31 90 HIS A CA 1
ATOM 725 C C . HIS A 1 90 ? -7.765 0.283 -6.373 1.00 90.31 90 HIS A C 1
ATOM 727 O O . HIS A 1 90 ? -6.821 -0.409 -5.992 1.00 90.31 90 HIS A O 1
ATOM 733 N N . SER A 1 91 ? -8.714 -0.231 -7.157 1.00 93.44 91 SER A N 1
ATOM 734 C CA . SER A 1 91 ? -8.694 -1.622 -7.628 1.00 93.44 91 SER A CA 1
ATOM 735 C C . SER A 1 91 ? -8.852 -1.689 -9.136 1.00 93.44 91 SER A C 1
ATOM 737 O O . SER A 1 91 ? -9.779 -1.102 -9.697 1.00 93.44 91 SER A O 1
ATOM 739 N N . PHE A 1 92 ? -7.966 -2.445 -9.772 1.00 94.69 92 PHE A N 1
ATOM 740 C CA . PHE A 1 92 ? -7.862 -2.553 -11.220 1.00 94.69 92 PHE A CA 1
ATOM 741 C C . PHE A 1 92 ? -7.922 -4.014 -11.655 1.00 94.69 92 PHE A C 1
ATOM 743 O O . PHE A 1 92 ? -7.585 -4.931 -10.897 1.00 94.69 92 PHE A O 1
ATOM 750 N N . VAL A 1 93 ? -8.369 -4.204 -12.889 1.00 94.88 93 VAL A N 1
ATOM 751 C CA . VAL A 1 93 ? -8.326 -5.469 -13.607 1.00 94.88 93 VAL A CA 1
ATOM 752 C C . VAL A 1 93 ? -7.054 -5.463 -14.443 1.00 94.88 93 VAL A C 1
ATOM 754 O O . VAL A 1 93 ? -6.836 -4.556 -15.247 1.00 94.88 93 VAL A O 1
ATOM 757 N N . VAL A 1 94 ? -6.187 -6.441 -14.204 1.00 94.38 94 VAL A N 1
ATOM 758 C CA . VAL A 1 94 ? -4.860 -6.511 -14.810 1.00 94.38 94 VAL A CA 1
ATOM 759 C C . VAL A 1 94 ? -4.729 -7.803 -15.602 1.00 94.38 94 VAL A C 1
ATOM 761 O O . VAL A 1 94 ? -5.009 -8.886 -15.081 1.00 94.38 94 VAL A O 1
ATOM 764 N N . LYS A 1 95 ? -4.270 -7.677 -16.846 1.00 93.69 95 LYS A N 1
ATOM 765 C CA . LYS A 1 95 ? -3.953 -8.788 -17.736 1.00 93.69 95 LYS A CA 1
ATOM 766 C C . LYS A 1 95 ? -2.484 -9.168 -17.578 1.00 93.69 95 LYS A C 1
ATOM 768 O O . LYS A 1 95 ? -1.589 -8.353 -17.805 1.00 93.69 95 LYS A O 1
ATOM 773 N N . ILE A 1 96 ? -2.259 -10.407 -17.164 1.00 90.06 96 ILE A N 1
ATOM 774 C CA . ILE A 1 96 ? -0.938 -11.014 -16.985 1.00 90.06 96 ILE A CA 1
ATOM 775 C C . ILE A 1 96 ? -0.492 -11.608 -18.337 1.00 90.06 96 ILE A C 1
ATOM 777 O O . ILE A 1 96 ? -1.356 -12.018 -19.118 1.00 90.06 96 ILE A O 1
ATOM 781 N N . PRO A 1 97 ? 0.822 -11.688 -18.632 1.00 84.94 97 PRO A N 1
ATOM 782 C CA . PRO A 1 97 ? 1.335 -12.300 -19.863 1.00 84.94 97 PRO A CA 1
ATOM 783 C C . PRO A 1 97 ? 0.805 -13.715 -20.146 1.00 84.94 97 PRO A C 1
ATOM 785 O O . PRO A 1 97 ? 0.599 -14.071 -21.299 1.00 84.94 97 PRO A O 1
ATOM 788 N N . ASP A 1 98 ? 0.500 -14.487 -19.100 1.00 84.00 98 ASP A N 1
ATOM 789 C CA . ASP A 1 98 ? -0.114 -15.827 -19.157 1.00 84.00 98 ASP A CA 1
ATOM 790 C C . ASP A 1 98 ? -1.610 -15.807 -19.562 1.00 84.00 98 ASP A C 1
ATOM 792 O O . ASP A 1 98 ? -2.392 -16.674 -19.188 1.00 84.00 98 ASP A O 1
ATOM 796 N N . ALA A 1 99 ? -2.062 -14.735 -20.220 1.00 79.19 99 ALA A N 1
ATOM 797 C CA . ALA A 1 99 ? -3.453 -14.421 -20.568 1.00 79.19 99 ALA A CA 1
ATOM 798 C C . ALA A 1 99 ? -4.464 -14.381 -19.399 1.00 79.19 99 ALA A C 1
ATOM 800 O O . ALA A 1 99 ? -5.629 -14.037 -19.610 1.00 79.19 99 ALA A O 1
ATOM 801 N N . SER A 1 100 ? -4.047 -14.680 -18.167 1.00 86.00 100 SER A N 1
ATOM 802 C CA . SER A 1 100 ? -4.915 -14.625 -16.995 1.00 86.00 100 SER A CA 1
ATOM 803 C C . SER A 1 100 ? -5.231 -13.185 -16.591 1.00 86.00 100 SER A C 1
ATOM 805 O O . SER A 1 100 ? -4.370 -12.303 -16.570 1.00 86.00 100 SER A O 1
ATOM 807 N N . VAL A 1 101 ? -6.494 -12.957 -16.240 1.00 91.00 101 VAL A N 1
ATOM 808 C CA . VAL A 1 101 ? -6.991 -11.666 -15.767 1.00 91.00 101 VAL A CA 1
ATOM 809 C C . VAL A 1 101 ? -7.173 -11.738 -14.258 1.00 91.00 101 VAL A C 1
ATOM 811 O O . VAL A 1 101 ? -7.769 -12.684 -13.736 1.00 91.00 101 VAL A O 1
ATOM 814 N N . ARG A 1 102 ? -6.641 -10.753 -13.530 1.00 90.12 102 ARG A N 1
ATOM 815 C CA . ARG A 1 102 ? -6.737 -10.707 -12.067 1.00 90.12 102 ARG A CA 1
ATOM 816 C C . ARG A 1 102 ? -7.184 -9.356 -11.552 1.00 90.12 102 ARG A C 1
ATOM 818 O O . ARG A 1 102 ? -6.855 -8.309 -12.099 1.00 90.12 102 ARG A O 1
ATOM 825 N N . HIS A 1 103 ? -7.899 -9.403 -10.433 1.00 93.50 103 HIS A N 1
ATOM 826 C CA . HIS A 1 103 ? -8.294 -8.218 -9.684 1.00 93.50 103 HIS A CA 1
ATOM 827 C C . HIS A 1 103 ? -7.221 -7.893 -8.656 1.00 93.50 103 HIS A C 1
ATOM 829 O O . HIS A 1 103 ? -6.868 -8.727 -7.816 1.00 93.50 103 HIS A O 1
ATOM 835 N N . VAL A 1 104 ? -6.696 -6.677 -8.727 1.00 92.44 104 VAL A N 1
ATOM 836 C CA . VAL A 1 104 ? -5.528 -6.278 -7.953 1.00 92.44 104 VAL A CA 1
ATOM 837 C C . VAL A 1 104 ? -5.764 -4.894 -7.358 1.00 92.44 104 VAL A C 1
ATOM 839 O O . VAL A 1 104 ? -6.281 -3.993 -8.013 1.00 92.44 104 VAL A O 1
ATOM 842 N N . HIS A 1 105 ? -5.370 -4.715 -6.099 1.00 92.94 105 HIS A N 1
ATOM 843 C CA . HIS A 1 105 ? -5.343 -3.406 -5.452 1.00 92.94 105 HIS A CA 1
ATOM 844 C C . HIS A 1 105 ? -4.071 -2.632 -5.833 1.00 92.94 105 HIS A C 1
ATOM 846 O O . HIS A 1 105 ? -2.993 -3.218 -5.907 1.00 92.94 105 HIS A O 1
ATOM 852 N N . GLN A 1 106 ? -4.160 -1.314 -5.985 1.00 92.00 106 GLN A N 1
ATOM 853 C CA . GLN A 1 106 ? -3.071 -0.401 -6.364 1.00 92.00 106 GLN A CA 1
ATOM 854 C C . GLN A 1 106 ? -1.798 -0.535 -5.503 1.00 92.00 106 GLN A C 1
ATOM 856 O O . GLN A 1 106 ? -0.677 -0.349 -5.981 1.00 92.00 106 GLN A O 1
ATOM 861 N N . ASN A 1 107 ? -1.942 -0.916 -4.231 1.00 91.44 107 ASN A N 1
ATOM 862 C CA . ASN A 1 107 ? -0.803 -1.166 -3.331 1.00 91.44 107 ASN A CA 1
ATOM 863 C C . ASN A 1 107 ? 0.049 -2.372 -3.757 1.00 91.44 107 ASN A C 1
ATOM 865 O O . ASN A 1 107 ? 1.237 -2.417 -3.455 1.00 91.44 107 ASN A O 1
ATOM 869 N N . LYS A 1 108 ? -0.534 -3.325 -4.488 1.00 91.75 108 LYS A N 1
ATOM 870 C CA . LYS A 1 108 ? 0.158 -4.497 -5.042 1.00 91.75 108 LYS A CA 1
ATOM 871 C C . LYS A 1 108 ? 0.679 -4.258 -6.462 1.00 91.75 108 LYS A C 1
ATOM 873 O O . LYS A 1 108 ? 1.068 -5.214 -7.121 1.00 91.75 108 LYS A O 1
ATOM 878 N N . MET A 1 109 ? 0.670 -3.011 -6.934 1.00 92.12 109 MET A N 1
ATOM 879 C CA . MET A 1 109 ? 1.112 -2.628 -8.275 1.00 92.12 109 MET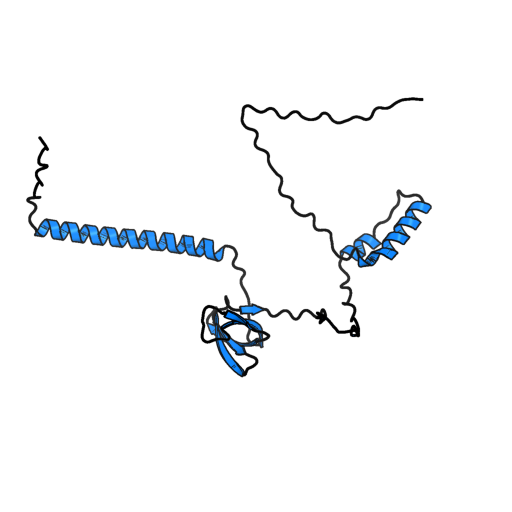 A CA 1
ATOM 880 C C . MET A 1 109 ? 2.190 -1.551 -8.212 1.00 92.12 109 MET A C 1
ATOM 882 O O . MET A 1 109 ? 2.197 -0.700 -7.312 1.00 92.12 109 MET A O 1
ATOM 886 N N . ARG A 1 110 ? 3.095 -1.572 -9.185 1.00 91.38 110 ARG A N 1
ATOM 887 C CA . ARG A 1 110 ? 4.043 -0.488 -9.461 1.00 91.38 110 ARG A CA 1
ATOM 888 C C . ARG A 1 110 ? 4.078 -0.249 -10.963 1.00 91.38 110 ARG A C 1
ATOM 890 O O . ARG A 1 110 ? 3.891 -1.191 -11.729 1.00 91.38 110 ARG A O 1
ATOM 897 N N . GLU A 1 111 ? 4.297 0.997 -11.352 1.00 90.69 111 GLU A N 1
ATOM 898 C CA . GLU A 1 111 ? 4.533 1.352 -12.747 1.00 90.69 111 GLU A CA 1
ATOM 899 C C . GLU A 1 111 ? 5.747 0.585 -13.274 1.00 90.69 111 GLU A C 1
ATOM 901 O O . GLU A 1 111 ? 6.752 0.434 -12.570 1.00 90.69 111 GLU A O 1
ATOM 906 N N . PHE A 1 112 ? 5.623 0.037 -14.479 1.00 89.44 112 PHE A N 1
ATOM 907 C CA . PHE A 1 112 ? 6.743 -0.595 -15.148 1.00 89.44 112 PHE A CA 1
ATOM 908 C C . PHE A 1 112 ? 7.484 0.452 -15.971 1.00 89.44 112 PHE A C 1
ATOM 910 O O . PHE A 1 112 ? 7.033 0.845 -17.046 1.00 89.44 112 PHE A O 1
ATOM 917 N N . LEU A 1 113 ? 8.643 0.864 -15.470 1.00 82.25 113 LEU A N 1
ATOM 918 C CA . LEU A 1 113 ? 9.578 1.697 -16.209 1.00 82.25 113 LEU A CA 1
ATOM 919 C C . LEU A 1 113 ? 10.509 0.773 -16.991 1.00 82.25 113 LEU A C 1
ATOM 921 O O . LEU A 1 113 ? 11.324 0.058 -16.405 1.00 82.25 113 LEU A O 1
ATOM 925 N N . ALA A 1 114 ? 10.359 0.756 -18.314 1.00 74.50 114 ALA A N 1
ATOM 926 C CA . ALA A 1 114 ? 11.331 0.107 -19.177 1.00 74.50 114 ALA A CA 1
ATOM 927 C C . ALA A 1 114 ? 12.629 0.923 -19.105 1.00 74.50 114 ALA A C 1
ATOM 929 O O . ALA A 1 114 ? 12.696 2.017 -19.661 1.00 74.50 114 ALA A O 1
ATOM 930 N N . SER A 1 115 ? 13.640 0.420 -18.394 1.00 65.69 115 SER A N 1
ATOM 931 C CA . SER A 1 115 ? 14.991 0.954 -18.548 1.00 65.69 115 SER A CA 1
ATOM 932 C C . SER A 1 115 ? 15.456 0.589 -19.952 1.00 65.69 115 SER A C 1
ATOM 934 O O . SER A 1 115 ? 15.532 -0.593 -20.281 1.00 65.69 115 SER A O 1
ATOM 936 N N . SER A 1 116 ? 15.732 1.589 -20.783 1.00 60.31 116 SER A N 1
ATOM 937 C CA . SER A 1 116 ? 16.375 1.400 -22.086 1.00 60.31 116 SER A CA 1
ATOM 938 C C . SER A 1 116 ? 17.862 1.050 -21.963 1.00 60.31 116 SER A C 1
ATOM 940 O O . SER A 1 116 ? 18.510 0.824 -22.975 1.00 60.31 116 SER A O 1
ATOM 942 N N . GLY A 1 117 ? 18.416 0.991 -20.745 1.00 57.12 117 GLY A N 1
ATOM 943 C CA . GLY A 1 117 ? 19.754 0.454 -20.522 1.00 57.12 117 GLY A CA 1
ATOM 944 C C . GLY A 1 117 ? 19.748 -1.066 -20.664 1.00 57.12 117 GLY A C 1
ATOM 945 O O . GLY A 1 117 ? 19.064 -1.749 -19.897 1.00 57.12 117 GLY A O 1
ATOM 946 N N . SER A 1 118 ? 20.512 -1.592 -21.619 1.00 56.44 118 SER A N 1
ATOM 947 C CA . SER A 1 118 ? 20.814 -3.019 -21.729 1.00 56.44 118 SER A CA 1
ATOM 948 C C . SER A 1 118 ? 21.431 -3.515 -20.415 1.00 56.44 118 SER A C 1
ATOM 950 O O . SER A 1 118 ? 22.543 -3.131 -20.052 1.00 56.44 118 SER A O 1
ATOM 952 N N . VAL A 1 119 ? 20.706 -4.346 -19.665 1.00 56.50 119 VAL A N 1
ATOM 953 C CA . VAL A 1 119 ? 21.269 -5.056 -18.509 1.00 56.50 119 VAL A CA 1
ATOM 954 C C . VAL A 1 119 ? 21.856 -6.360 -19.027 1.00 56.50 119 VAL A C 1
ATOM 956 O O . VAL A 1 119 ? 21.123 -7.316 -19.271 1.00 56.50 119 VAL A O 1
ATOM 959 N N . ASN A 1 120 ? 23.174 -6.384 -19.208 1.00 55.41 120 ASN A N 1
ATOM 960 C CA . ASN A 1 120 ? 23.894 -7.596 -19.578 1.00 55.41 120 ASN A CA 1
ATOM 961 C C . ASN A 1 120 ? 24.067 -8.475 -18.333 1.00 55.41 120 ASN A C 1
ATOM 963 O O . ASN A 1 120 ? 24.557 -8.018 -17.299 1.00 55.41 120 ASN A O 1
ATOM 967 N N . VAL A 1 121 ? 23.628 -9.727 -18.419 1.00 61.28 121 VAL A N 1
ATOM 968 C CA . VAL A 1 121 ? 23.865 -10.752 -17.398 1.00 61.28 121 VAL A CA 1
ATOM 969 C C . VAL A 1 121 ? 24.997 -11.617 -17.922 1.00 61.28 121 VAL A C 1
ATOM 971 O O . VAL A 1 121 ? 24.836 -12.228 -18.969 1.00 61.28 121 VAL A O 1
ATOM 974 N N . ILE A 1 122 ? 26.127 -11.638 -17.217 1.00 62.53 122 ILE A N 1
ATOM 975 C CA . ILE A 1 122 ? 27.278 -12.470 -17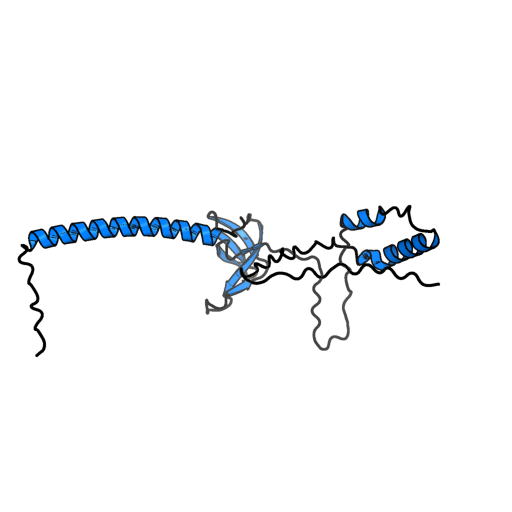.579 1.00 62.53 122 ILE A CA 1
ATOM 976 C C . ILE A 1 122 ? 27.146 -13.784 -16.820 1.00 62.53 122 ILE A C 1
ATOM 978 O O . ILE A 1 122 ? 27.064 -13.777 -15.586 1.00 62.53 122 ILE A O 1
ATOM 982 N N . PHE A 1 123 ? 27.130 -14.901 -17.538 1.00 65.50 123 PHE A N 1
ATOM 983 C CA . PHE A 1 123 ? 27.220 -16.222 -16.926 1.00 65.50 123 PHE A CA 1
ATOM 984 C C . PHE A 1 123 ? 28.681 -16.677 -16.858 1.00 65.50 123 PHE A C 1
ATOM 986 O O . PHE A 1 123 ? 29.498 -16.371 -17.725 1.00 65.50 123 PHE A O 1
ATOM 993 N N . GLU A 1 124 ? 29.033 -17.406 -15.800 1.00 64.25 124 GLU A N 1
ATOM 994 C CA . GLU A 1 124 ? 30.380 -17.953 -15.635 1.00 64.25 124 GLU A CA 1
ATOM 995 C C . GLU A 1 124 ? 30.637 -19.004 -16.734 1.00 64.25 124 GLU A C 1
ATOM 997 O O . GLU A 1 124 ? 30.013 -20.066 -16.738 1.00 64.25 124 GLU A O 1
ATOM 1002 N N . GLY A 1 125 ? 31.510 -18.678 -17.698 1.00 68.31 125 GLY A N 1
ATOM 1003 C CA . GLY A 1 125 ? 31.841 -19.526 -18.853 1.00 68.31 125 GLY A CA 1
ATOM 1004 C C . GLY A 1 125 ? 31.572 -18.914 -20.235 1.00 68.31 125 GLY A C 1
ATOM 1005 O O . GLY A 1 125 ? 31.852 -19.568 -21.237 1.00 68.31 125 GLY A O 1
ATOM 1006 N N . GLU A 1 126 ? 31.050 -17.689 -20.317 1.00 61.44 126 GLU A N 1
ATOM 1007 C CA . GLU A 1 126 ? 30.879 -16.973 -21.589 1.00 61.44 126 GLU A CA 1
ATOM 1008 C C . GLU A 1 126 ? 32.166 -16.208 -21.957 1.00 61.44 126 GLU A C 1
ATOM 1010 O O . GLU A 1 126 ? 32.574 -15.286 -21.252 1.00 61.44 126 GLU A O 1
ATOM 1015 N N . GLU A 1 127 ? 32.826 -16.603 -23.053 1.00 64.44 127 GLU A N 1
ATOM 1016 C CA . GLU A 1 127 ? 34.026 -15.924 -23.586 1.00 64.44 127 GLU A CA 1
ATOM 1017 C C . GLU A 1 127 ? 33.687 -14.746 -24.522 1.00 64.44 127 GLU A C 1
ATOM 1019 O O . GLU A 1 127 ? 34.554 -13.928 -24.824 1.00 64.44 127 GLU A O 1
ATOM 1024 N N . GLU A 1 128 ? 32.430 -14.631 -24.965 1.00 63.75 128 GLU A N 1
ATOM 1025 C CA . GLU A 1 128 ? 31.977 -13.606 -25.909 1.00 63.75 128 GLU A CA 1
ATOM 1026 C C . GLU A 1 128 ? 31.052 -12.604 -25.212 1.00 63.75 128 GLU A C 1
ATOM 1028 O O . GLU A 1 128 ? 29.879 -12.864 -24.946 1.00 63.75 128 GLU A O 1
ATOM 1033 N N . PHE A 1 129 ? 31.605 -11.432 -24.903 1.00 58.06 129 PHE A N 1
ATOM 1034 C CA . PHE A 1 129 ? 30.826 -10.273 -24.486 1.00 58.06 129 PHE A CA 1
ATOM 1035 C C . PHE A 1 129 ? 30.082 -9.759 -25.723 1.00 58.06 129 PHE A C 1
ATOM 1037 O O . PHE A 1 129 ? 30.720 -9.318 -26.676 1.00 58.06 129 PHE A O 1
ATOM 1044 N N . GLY A 1 130 ? 28.750 -9.845 -25.738 1.00 61.69 130 GLY A N 1
ATOM 1045 C CA . GLY A 1 130 ? 27.952 -9.255 -26.817 1.00 61.69 130 GLY A CA 1
ATOM 1046 C C . GLY A 1 130 ? 28.217 -7.751 -26.982 1.00 61.69 130 GLY A C 1
ATOM 1047 O O . GLY A 1 130 ? 28.783 -7.109 -26.092 1.00 61.69 130 GLY A O 1
ATOM 1048 N N . ASP A 1 131 ? 27.791 -7.183 -28.114 1.00 58.47 131 ASP A N 1
ATOM 1049 C CA . ASP A 1 131 ? 27.980 -5.760 -28.415 1.00 58.47 131 ASP A CA 1
ATOM 1050 C C . ASP A 1 131 ? 27.431 -4.870 -27.286 1.00 58.47 131 ASP A C 1
ATOM 1052 O O . ASP A 1 131 ? 26.249 -4.913 -26.932 1.00 58.47 131 ASP A O 1
ATOM 1056 N N . VAL A 1 132 ? 28.309 -4.051 -26.701 1.00 56.69 132 VAL A N 1
ATOM 1057 C CA . VAL A 1 132 ? 27.937 -3.086 -25.663 1.00 56.69 132 VAL A CA 1
ATOM 1058 C C . VAL A 1 132 ? 27.297 -1.881 -26.346 1.00 56.69 132 VAL A C 1
ATOM 1060 O O . VAL A 1 132 ? 27.991 -1.014 -26.876 1.00 56.69 132 VAL A O 1
ATOM 1063 N N . GLU A 1 133 ? 25.966 -1.804 -26.326 1.00 51.22 133 GLU A N 1
ATOM 1064 C CA . GLU A 1 133 ? 25.270 -0.575 -26.705 1.00 51.22 133 GLU A CA 1
ATOM 1065 C C . GLU A 1 133 ? 25.543 0.513 -25.657 1.00 51.22 133 GLU A C 1
ATOM 1067 O O . GLU A 1 133 ? 25.105 0.443 -24.506 1.00 51.22 133 GLU A O 1
ATOM 1072 N N . SER A 1 134 ? 26.294 1.540 -26.055 1.00 51.34 134 SER A N 1
ATOM 1073 C CA . SER A 1 134 ? 26.532 2.724 -25.231 1.00 51.34 134 SER A CA 1
ATOM 1074 C C . SER A 1 134 ? 25.210 3.428 -24.932 1.00 51.34 134 SER A C 1
ATOM 1076 O O . SER A 1 134 ? 24.477 3.812 -25.845 1.00 51.34 134 SER A O 1
ATOM 1078 N N . THR A 1 135 ? 24.908 3.643 -23.649 1.00 47.75 135 THR A N 1
ATOM 1079 C CA . THR A 1 135 ? 23.726 4.414 -23.247 1.00 47.75 135 THR A CA 1
ATOM 1080 C C . THR A 1 135 ? 23.800 5.826 -23.832 1.00 47.75 135 THR A C 1
ATOM 1082 O O . THR A 1 135 ? 24.845 6.467 -23.681 1.00 47.75 135 THR A O 1
ATOM 1085 N N . PRO A 1 136 ? 22.724 6.348 -24.452 1.00 52.81 136 PRO A N 1
ATOM 1086 C CA . PRO A 1 136 ? 22.722 7.713 -24.955 1.00 52.81 136 PRO A CA 1
ATOM 1087 C C . PRO A 1 136 ? 22.988 8.682 -23.799 1.00 52.81 136 PRO A C 1
ATOM 1089 O O . PRO A 1 136 ? 22.293 8.656 -22.782 1.00 52.81 136 PRO A O 1
ATOM 1092 N N . LEU A 1 137 ? 24.021 9.514 -23.957 1.00 52.12 137 LEU A N 1
ATOM 1093 C CA . LEU A 1 137 ? 24.324 10.615 -23.049 1.00 52.12 137 LEU A CA 1
ATOM 1094 C C . LEU A 1 137 ? 23.132 11.572 -23.062 1.00 52.12 137 LEU A C 1
ATOM 1096 O O . LEU A 1 137 ? 22.864 12.240 -24.058 1.00 52.12 137 LEU A O 1
ATOM 1100 N N . ILE A 1 138 ? 22.388 11.605 -21.960 1.00 56.88 138 ILE A N 1
ATOM 1101 C CA . ILE A 1 138 ? 21.419 12.668 -21.717 1.00 56.88 138 ILE A CA 1
ATOM 1102 C C . ILE A 1 138 ? 22.263 13.891 -21.368 1.00 56.88 138 ILE A C 1
ATOM 1104 O O . ILE A 1 138 ? 22.949 13.881 -20.348 1.00 56.88 138 ILE A O 1
ATOM 1108 N N . GLU A 1 139 ? 22.267 14.900 -22.238 1.00 53.59 139 GLU A N 1
ATOM 1109 C CA . GLU A 1 139 ? 22.923 16.180 -21.966 1.00 53.59 139 GLU A CA 1
ATOM 1110 C C . GLU A 1 139 ? 22.254 16.823 -20.746 1.00 53.59 139 GLU A C 1
ATOM 1112 O O . GLU A 1 139 ? 21.177 17.412 -20.841 1.00 53.59 139 GLU A O 1
ATOM 1117 N N . ASP A 1 140 ? 22.861 16.645 -19.575 1.00 56.62 140 ASP A N 1
ATOM 1118 C CA . ASP A 1 140 ? 22.375 17.236 -18.337 1.00 56.62 140 ASP A CA 1
ATOM 1119 C C . ASP A 1 140 ? 22.791 18.716 -18.278 1.00 56.62 140 ASP A C 1
ATOM 1121 O O . ASP A 1 140 ? 23.843 19.111 -18.793 1.00 56.62 140 ASP A O 1
ATOM 1125 N N . SER A 1 141 ? 21.980 19.552 -17.624 1.00 56.94 141 SER A N 1
ATOM 1126 C CA . SER A 1 141 ? 22.197 21.009 -17.511 1.00 56.94 141 SER A CA 1
ATOM 1127 C C . SER A 1 141 ? 23.582 21.363 -16.947 1.00 56.94 141 SER A C 1
ATOM 1129 O O . SER A 1 141 ? 24.112 22.440 -17.214 1.00 56.94 141 SER A O 1
ATOM 1131 N N . PHE A 1 142 ? 24.177 20.446 -16.187 1.00 58.41 142 PHE A N 1
ATOM 1132 C CA . PHE A 1 142 ? 25.490 20.581 -15.566 1.00 58.41 142 PHE A CA 1
ATOM 1133 C C . PHE A 1 142 ? 26.646 20.600 -16.586 1.00 58.41 142 PHE A C 1
ATOM 1135 O O . PHE A 1 142 ? 27.607 21.352 -16.426 1.00 58.41 142 PHE A O 1
ATOM 1142 N N . CYS A 1 143 ? 26.533 19.863 -17.698 1.00 56.12 143 CYS A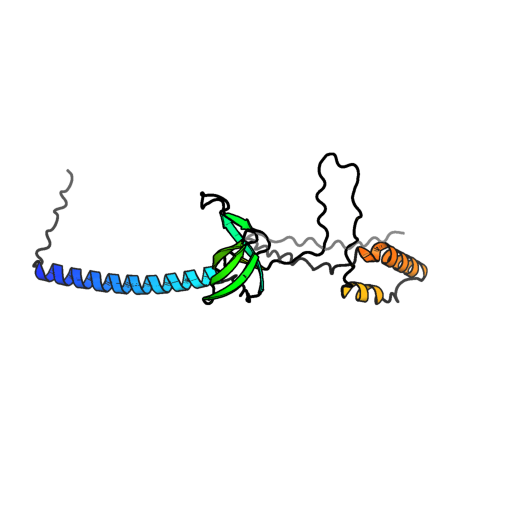 N 1
ATOM 1143 C CA . CYS A 1 143 ? 27.555 19.870 -18.751 1.00 56.12 143 CYS A CA 1
ATOM 1144 C C . CYS A 1 143 ? 27.644 21.232 -19.464 1.00 56.12 143 CYS A C 1
ATOM 1146 O O . CYS A 1 143 ? 28.696 21.589 -19.996 1.00 56.12 143 CYS A O 1
ATOM 1148 N N . GLN A 1 144 ? 26.556 22.011 -19.471 1.00 59.72 144 GLN A N 1
ATOM 1149 C CA . GLN A 1 144 ? 26.542 23.372 -20.017 1.00 59.72 144 GLN A CA 1
ATOM 1150 C C . GLN A 1 144 ? 27.224 24.371 -19.071 1.00 59.72 144 GLN A C 1
ATOM 1152 O O . GLN A 1 144 ? 27.900 25.288 -19.534 1.00 59.72 144 GLN A O 1
ATOM 1157 N N . GLU A 1 145 ? 27.105 24.162 -17.759 1.00 64.75 145 GLU A N 1
ATOM 1158 C CA . GLU A 1 145 ? 27.704 25.020 -16.734 1.00 64.75 145 GLU A CA 1
ATOM 1159 C C . GLU A 1 145 ? 29.235 24.918 -16.739 1.00 64.75 145 GLU A C 1
ATOM 1161 O O . GLU A 1 145 ? 29.914 25.944 -16.769 1.00 64.75 145 GLU A O 1
ATOM 1166 N N . ILE A 1 146 ? 29.791 23.708 -16.866 1.00 65.19 146 ILE A N 1
ATOM 1167 C CA . ILE A 1 146 ? 31.245 23.495 -17.004 1.00 65.19 146 ILE A CA 1
ATOM 1168 C C . ILE A 1 146 ? 31.797 24.179 -18.259 1.00 65.19 146 ILE A C 1
ATOM 1170 O O . ILE A 1 146 ? 32.847 24.818 -18.208 1.00 65.19 146 ILE A O 1
ATOM 1174 N N . LYS A 1 147 ? 31.064 24.114 -19.378 1.00 64.88 147 LYS A N 1
ATOM 1175 C CA . LYS A 1 147 ? 31.435 24.795 -20.631 1.00 64.88 147 LYS A CA 1
ATOM 1176 C C . LYS A 1 147 ? 31.416 26.324 -20.502 1.00 64.88 147 LYS A C 1
ATOM 1178 O O . LYS A 1 147 ? 32.042 27.002 -21.312 1.00 64.88 147 LYS A O 1
ATOM 1183 N N . SER A 1 148 ? 30.718 26.861 -19.499 1.00 64.56 148 SER A N 1
ATOM 1184 C CA . SER A 1 148 ? 30.602 28.299 -19.234 1.00 64.56 148 SER A CA 1
ATOM 1185 C C . SER A 1 148 ? 31.621 28.850 -18.229 1.00 64.56 148 SER A C 1
ATOM 1187 O O . SER A 1 148 ? 31.685 30.067 -18.057 1.00 64.56 148 SER A O 1
ATOM 1189 N N . ILE A 1 149 ? 32.438 27.999 -17.588 1.00 69.56 149 ILE A N 1
ATOM 1190 C CA . ILE A 1 149 ? 33.464 28.435 -16.629 1.00 69.56 149 ILE A CA 1
ATOM 1191 C C . ILE A 1 149 ? 34.530 29.251 -17.372 1.00 69.56 149 ILE A C 1
ATOM 1193 O O . ILE A 1 149 ? 35.441 28.720 -18.005 1.00 69.56 149 ILE A O 1
ATOM 1197 N N . THR A 1 150 ? 34.428 30.576 -17.299 1.00 61.19 150 THR A N 1
ATOM 1198 C CA . THR A 1 150 ? 35.452 31.486 -17.810 1.00 61.19 150 THR A CA 1
ATOM 1199 C C . THR A 1 150 ? 36.469 31.784 -16.718 1.00 61.19 150 THR A C 1
ATOM 1201 O O . THR A 1 150 ? 36.231 32.601 -15.835 1.00 61.19 150 THR A O 1
ATOM 1204 N N . SER A 1 151 ? 37.628 31.139 -16.799 1.00 61.44 151 SER A N 1
ATOM 1205 C CA . SER A 1 151 ? 38.762 31.359 -15.900 1.00 61.44 151 SER A CA 1
ATOM 1206 C C . SER A 1 151 ? 39.548 32.623 -16.281 1.00 61.44 151 SER A C 1
ATOM 1208 O O . SER A 1 151 ? 40.528 32.543 -17.025 1.00 61.44 151 SER A O 1
ATOM 1210 N N . SER A 1 152 ? 39.105 33.799 -15.824 1.00 68.06 152 SER A N 1
ATOM 1211 C CA . SER A 1 152 ? 39.836 35.072 -15.990 1.00 68.06 152 SER A CA 1
ATOM 1212 C C . SER A 1 152 ? 41.088 35.169 -15.118 1.00 68.06 152 SER A C 1
ATOM 1214 O O . SER A 1 152 ? 42.021 35.883 -15.474 1.00 68.06 152 SER A O 1
ATOM 1216 N N . ASP A 1 153 ? 41.114 34.425 -14.013 1.00 74.88 153 ASP A N 1
ATOM 1217 C CA . ASP A 1 153 ? 42.110 34.591 -12.947 1.00 74.88 153 ASP A CA 1
ATOM 1218 C C . ASP A 1 153 ? 43.277 33.593 -13.061 1.00 74.88 153 ASP A C 1
ATOM 1220 O O . ASP A 1 153 ? 44.202 33.604 -12.251 1.00 74.88 153 ASP A O 1
ATOM 1224 N N . LEU A 1 154 ? 43.248 32.717 -14.073 1.00 78.00 154 LEU A N 1
ATOM 1225 C CA . LEU A 1 1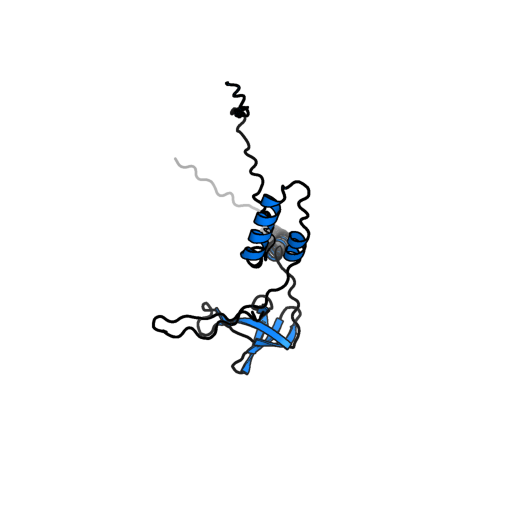54 ? 44.287 31.718 -14.317 1.00 78.00 154 LEU A CA 1
ATOM 1226 C C . LEU A 1 154 ? 45.263 32.160 -15.413 1.00 78.00 154 LEU A C 1
ATOM 1228 O O . LEU A 1 154 ? 44.888 32.778 -16.411 1.00 78.00 154 LEU A O 1
ATOM 1232 N N . SER A 1 155 ? 46.535 31.787 -15.243 1.00 82.94 155 SER A N 1
ATOM 1233 C CA . SER A 1 155 ? 47.566 31.961 -16.267 1.00 82.94 155 SER A CA 1
ATOM 1234 C C . SER A 1 155 ? 47.242 31.141 -17.523 1.00 82.94 155 SER A C 1
ATOM 1236 O O . SER A 1 155 ? 46.539 30.130 -17.469 1.00 82.94 155 SER A O 1
ATOM 1238 N N . ALA A 1 156 ? 47.788 31.550 -18.673 1.00 79.62 156 ALA A N 1
ATOM 1239 C CA . ALA A 1 156 ? 47.520 30.891 -19.955 1.00 79.62 156 ALA A CA 1
ATOM 1240 C C . ALA A 1 156 ? 47.888 29.393 -19.962 1.00 79.62 156 ALA A C 1
ATOM 1242 O O . ALA A 1 156 ? 47.237 28.598 -20.637 1.00 79.62 156 ALA A O 1
ATOM 1243 N N . THR A 1 157 ? 48.908 28.998 -19.197 1.00 85.69 157 THR A N 1
ATOM 1244 C CA . THR A 1 157 ? 49.321 27.598 -19.052 1.00 85.69 157 THR A CA 1
ATOM 1245 C C . THR A 1 157 ? 48.315 26.798 -18.232 1.00 85.69 157 THR A C 1
ATOM 1247 O O . THR A 1 157 ? 47.837 25.773 -18.708 1.00 85.69 157 THR A O 1
ATOM 1250 N N . HIS A 1 158 ? 47.926 27.293 -17.053 1.00 80.69 158 HIS A N 1
ATOM 1251 C CA . HIS A 1 158 ? 46.972 26.596 -16.184 1.00 80.69 158 HIS A CA 1
ATOM 1252 C C . HIS A 1 158 ? 45.578 26.523 -16.804 1.00 80.69 158 HIS A C 1
ATOM 1254 O O . HIS A 1 158 ? 44.865 25.539 -16.633 1.00 80.69 158 HIS A O 1
ATOM 1260 N N . ARG A 1 159 ? 45.194 27.547 -17.572 1.00 82.00 159 ARG A N 1
ATOM 1261 C CA . ARG A 1 159 ? 43.936 27.540 -18.312 1.00 82.00 159 ARG A CA 1
ATOM 1262 C C . ARG A 1 159 ? 43.906 26.438 -19.371 1.00 82.00 159 ARG A C 1
ATOM 1264 O O . ARG A 1 159 ? 42.924 25.711 -19.447 1.00 82.00 159 ARG A O 1
ATOM 1271 N N . ASN A 1 160 ? 44.981 26.283 -20.144 1.00 82.00 160 ASN A N 1
ATOM 1272 C CA . ASN A 1 160 ? 45.071 25.218 -21.146 1.00 82.00 160 ASN A CA 1
ATOM 1273 C C . ASN A 1 160 ? 45.057 23.823 -20.510 1.00 82.00 160 ASN A C 1
ATOM 1275 O O . ASN A 1 160 ? 44.416 22.917 -21.037 1.00 82.00 160 ASN A O 1
ATOM 1279 N N . GLU A 1 161 ? 45.739 23.646 -19.381 1.00 85.25 161 GLU A N 1
ATOM 1280 C CA . GLU A 1 161 ? 45.747 22.380 -18.646 1.00 85.25 161 GLU A CA 1
ATOM 1281 C C . GLU A 1 161 ? 44.348 22.026 -18.120 1.00 85.25 161 GLU A C 1
ATOM 1283 O O . GLU A 1 161 ? 43.854 20.924 -18.358 1.00 85.25 161 GLU A O 1
ATOM 1288 N N . LEU A 1 162 ? 43.653 22.993 -17.514 1.00 82.75 162 LEU A N 1
ATOM 1289 C CA . LEU A 1 162 ? 42.284 22.831 -17.028 1.00 82.75 162 LEU A CA 1
ATOM 1290 C C . LEU A 1 162 ? 41.290 22.548 -18.165 1.00 82.75 162 LEU A C 1
ATOM 1292 O O . LEU A 1 162 ? 40.477 21.634 -18.054 1.00 82.75 162 LEU A O 1
ATOM 1296 N N . GLU A 1 163 ? 41.376 23.271 -19.283 1.00 80.31 163 GLU A N 1
ATOM 1297 C CA . GLU A 1 163 ? 40.538 23.017 -20.463 1.00 80.31 163 GLU A CA 1
ATOM 1298 C C . GLU A 1 163 ? 40.796 21.629 -21.074 1.00 80.31 163 GLU A C 1
ATOM 1300 O O . GLU A 1 163 ? 39.871 21.006 -21.599 1.00 80.31 163 GLU A O 1
ATOM 1305 N N . THR A 1 164 ? 42.031 21.127 -20.998 1.00 84.44 164 THR A N 1
ATOM 1306 C CA . THR A 1 164 ? 42.389 19.781 -21.474 1.00 84.44 164 THR A CA 1
ATOM 1307 C C . THR A 1 164 ? 41.790 18.709 -20.566 1.00 84.44 164 THR A C 1
ATOM 1309 O O . THR A 1 164 ? 41.102 17.812 -21.050 1.00 84.44 164 THR A O 1
ATOM 1312 N N . MET A 1 165 ? 41.953 18.860 -19.250 1.00 82.19 165 MET A N 1
ATOM 1313 C CA . MET A 1 165 ? 41.397 17.954 -18.241 1.00 82.19 165 MET A CA 1
ATOM 1314 C C . MET A 1 165 ? 39.864 17.895 -18.292 1.00 82.19 165 MET A C 1
ATOM 1316 O O . MET A 1 165 ? 39.278 16.816 -18.243 1.00 82.19 165 MET A O 1
ATOM 1320 N N . LEU A 1 166 ? 39.191 19.042 -18.434 1.00 78.75 166 LEU A N 1
ATOM 1321 C CA . LEU A 1 166 ? 37.727 19.093 -18.512 1.00 78.75 166 LEU A CA 1
ATOM 1322 C C . LEU A 1 166 ? 37.174 18.410 -19.769 1.00 78.75 166 LEU A C 1
ATOM 1324 O O . LEU A 1 166 ? 36.089 17.839 -19.711 1.00 78.75 166 LEU A O 1
ATOM 1328 N N . LYS A 1 167 ? 37.908 18.443 -20.889 1.00 77.19 167 LYS A N 1
ATOM 1329 C CA . LYS A 1 167 ? 37.537 17.718 -22.115 1.00 77.19 167 LYS A CA 1
ATOM 1330 C C . LYS A 1 167 ? 37.784 16.218 -21.993 1.00 77.19 167 LYS A C 1
ATOM 1332 O O . LYS A 1 167 ? 36.953 15.434 -22.433 1.00 77.19 167 LYS A O 1
ATOM 1337 N N . GLU A 1 168 ? 38.907 15.820 -21.402 1.00 84.19 168 GLU A N 1
ATOM 1338 C CA . GLU A 1 168 ? 39.251 14.407 -21.209 1.00 84.19 168 GLU A CA 1
ATOM 1339 C C . GLU A 1 168 ? 38.255 13.701 -20.278 1.00 84.19 168 GLU A C 1
ATOM 1341 O O . GLU A 1 168 ? 37.822 12.582 -20.553 1.00 84.19 168 GLU A O 1
ATOM 1346 N N . PHE A 1 169 ? 37.828 14.386 -19.216 1.00 76.81 169 PHE A N 1
ATOM 1347 C CA . PHE A 1 169 ? 36.934 13.837 -18.197 1.00 76.81 169 PHE A CA 1
ATOM 1348 C C . PHE A 1 169 ? 35.486 14.348 -18.287 1.00 76.81 169 PHE A C 1
ATOM 1350 O O . PHE A 1 169 ? 34.711 14.104 -17.363 1.00 76.81 169 PHE A O 1
ATOM 1357 N N . GLU A 1 170 ? 35.078 14.976 -19.401 1.00 72.19 170 GLU A N 1
ATOM 1358 C CA . GLU A 1 170 ? 33.693 15.421 -19.666 1.00 72.19 170 GLU A CA 1
ATOM 1359 C C . GLU A 1 170 ? 32.618 14.383 -19.260 1.00 72.19 170 GLU A C 1
ATOM 1361 O O . GLU A 1 170 ? 31.677 14.761 -18.555 1.00 72.19 170 GLU A O 1
ATOM 1366 N N . PRO A 1 171 ? 32.740 13.075 -19.585 1.00 69.19 171 PRO A N 1
ATOM 1367 C CA . PRO A 1 171 ? 31.716 12.089 -19.218 1.00 69.19 171 PRO A CA 1
ATOM 1368 C C . PRO A 1 171 ? 31.585 11.823 -17.706 1.00 69.19 171 PRO A C 1
ATOM 1370 O O . PRO A 1 171 ? 30.530 11.359 -17.257 1.00 69.19 171 PRO A O 1
ATOM 1373 N N . LEU A 1 172 ? 32.614 12.119 -16.902 1.00 68.44 172 LEU A N 1
ATOM 1374 C CA . LEU A 1 172 ? 32.559 11.966 -15.441 1.00 68.44 172 LEU A CA 1
ATOM 1375 C C . LEU A 1 172 ? 31.715 13.061 -14.779 1.00 68.44 172 LEU A C 1
ATOM 1377 O O . LEU A 1 172 ? 31.145 12.844 -13.710 1.00 68.44 172 LEU A O 1
ATOM 1381 N N . PHE A 1 173 ? 31.576 14.211 -15.437 1.00 65.56 173 PHE A N 1
ATOM 1382 C CA . PHE A 1 173 ? 30.801 15.355 -14.969 1.00 65.56 173 PHE A CA 1
ATOM 1383 C C . PHE A 1 173 ? 29.370 15.347 -15.521 1.00 65.56 173 PHE A C 1
ATOM 1385 O O . PHE A 1 173 ? 28.856 16.359 -15.983 1.00 65.56 173 PHE A O 1
ATOM 1392 N N . SER A 1 174 ? 28.714 14.190 -15.500 1.00 60.03 174 SER A N 1
ATOM 1393 C CA . SER A 1 174 ? 27.360 14.000 -16.043 1.00 60.03 174 SER A CA 1
ATOM 1394 C C . SER A 1 174 ? 26.252 14.115 -14.997 1.00 60.03 174 SER A C 1
ATOM 1396 O O . SER A 1 174 ? 25.080 13.950 -15.321 1.00 60.03 174 SER A O 1
ATOM 1398 N N . ARG A 1 175 ? 26.596 14.369 -13.729 1.00 58.03 175 ARG A N 1
ATOM 1399 C CA . ARG A 1 175 ? 25.619 14.543 -12.651 1.00 58.03 175 ARG A CA 1
ATOM 1400 C C . ARG A 1 175 ? 26.036 15.699 -11.753 1.00 58.03 175 ARG A C 1
ATOM 1402 O O . ARG A 1 175 ? 27.198 15.726 -11.345 1.00 58.03 175 ARG A O 1
ATOM 1409 N N . PRO A 1 176 ? 25.113 16.596 -11.367 1.00 56.78 176 PRO A N 1
ATOM 1410 C CA . PRO A 1 176 ? 25.388 17.493 -10.261 1.00 56.78 176 PRO A CA 1
ATOM 1411 C C . PRO A 1 176 ? 25.695 16.629 -9.034 1.00 56.78 176 PRO A C 1
ATOM 1413 O O . PRO A 1 176 ? 24.886 15.780 -8.643 1.00 56.78 176 PRO A O 1
ATOM 1416 N N . VAL A 1 177 ? 26.874 16.819 -8.436 1.00 54.84 177 VAL A N 1
ATOM 1417 C CA . VAL A 1 177 ? 27.152 16.288 -7.101 1.00 54.84 177 VAL A CA 1
ATOM 1418 C C . VAL A 1 177 ? 26.159 16.985 -6.186 1.00 54.84 177 VAL A C 1
ATOM 1420 O O . VAL A 1 177 ? 26.332 18.150 -5.837 1.00 54.84 177 VAL A O 1
ATOM 1423 N N . GLN A 1 178 ? 25.056 16.312 -5.867 1.00 54.12 178 GLN A N 1
ATOM 1424 C CA . GLN A 1 178 ? 24.131 16.851 -4.888 1.00 54.12 178 GLN A CA 1
ATOM 1425 C C . GLN A 1 178 ? 24.907 16.958 -3.576 1.00 54.12 178 GLN A C 1
ATOM 1427 O O . GLN A 1 178 ? 25.489 15.951 -3.157 1.00 54.12 178 GLN A O 1
ATOM 1432 N N . PRO A 1 179 ? 24.942 18.133 -2.920 1.00 53.72 179 PRO A N 1
ATOM 1433 C CA . PRO A 1 179 ? 25.405 18.184 -1.550 1.00 53.72 179 PRO A CA 1
ATOM 1434 C C . PRO A 1 179 ? 24.530 17.203 -0.776 1.00 53.72 179 PRO A C 1
ATOM 1436 O O . PRO A 1 179 ? 23.313 17.373 -0.665 1.00 53.72 179 PRO A O 1
ATOM 1439 N N . VAL A 1 180 ? 25.137 16.113 -0.311 1.00 46.59 180 VAL A N 1
ATOM 1440 C CA . VAL A 1 180 ? 24.475 15.230 0.636 1.00 46.59 180 VAL A CA 1
ATOM 1441 C C . VAL A 1 180 ? 24.169 16.115 1.831 1.00 46.59 180 VAL A C 1
ATOM 1443 O O . VAL A 1 180 ? 25.079 16.719 2.396 1.00 46.59 180 VAL A O 1
ATOM 1446 N N . ALA A 1 181 ? 22.890 16.228 2.187 1.00 52.31 181 ALA A N 1
ATOM 1447 C CA . ALA A 1 181 ? 22.476 16.854 3.430 1.00 52.31 181 ALA A CA 1
ATOM 1448 C C . ALA A 1 181 ? 22.977 15.976 4.585 1.00 52.31 181 ALA A C 1
ATOM 1450 O O . ALA A 1 181 ? 22.250 15.145 5.129 1.00 52.31 181 ALA A O 1
ATOM 1451 N N . ILE A 1 182 ? 24.263 16.099 4.905 1.00 61.53 182 ILE A N 1
ATOM 1452 C CA . ILE A 1 182 ? 24.823 15.621 6.156 1.00 61.53 182 ILE A CA 1
ATOM 1453 C C . ILE A 1 182 ? 24.145 16.509 7.193 1.00 61.53 182 ILE A C 1
ATOM 1455 O O . ILE A 1 182 ? 24.382 17.713 7.225 1.00 61.53 182 ILE A O 1
ATOM 1459 N N . GLY A 1 183 ? 23.190 15.942 7.933 1.00 49.38 183 GLY A N 1
ATOM 1460 C CA . GLY A 1 183 ? 22.456 16.690 8.946 1.00 49.38 183 GLY A CA 1
ATOM 1461 C C . GLY A 1 183 ? 23.431 17.379 9.896 1.00 49.38 183 GLY A C 1
ATOM 1462 O O . GLY A 1 183 ? 24.449 16.793 10.268 1.00 49.38 183 GLY A O 1
ATOM 1463 N N . GLU A 1 184 ? 23.131 18.619 10.273 1.00 57.97 184 GLU A N 1
ATOM 1464 C CA . GLU A 1 184 ? 23.898 19.325 11.293 1.00 57.97 184 GLU A CA 1
ATOM 1465 C C . GLU A 1 184 ? 23.825 18.519 12.593 1.00 57.97 184 GLU A C 1
ATOM 1467 O O . GLU A 1 184 ? 22.760 18.354 13.194 1.00 57.97 184 GLU A O 1
ATOM 1472 N N . HIS A 1 185 ? 24.957 17.949 13.002 1.00 51.56 185 HIS A N 1
ATOM 1473 C CA . HIS A 1 185 ? 25.043 17.234 14.263 1.00 51.56 185 HIS A CA 1
ATOM 1474 C C . HIS A 1 185 ? 25.180 18.259 15.390 1.00 51.56 185 HIS A C 1
ATOM 1476 O O . HIS A 1 185 ? 26.276 18.734 15.685 1.00 51.56 185 HIS A O 1
ATOM 1482 N N . VAL A 1 186 ? 24.067 18.587 16.042 1.00 65.31 186 VAL A N 1
ATOM 1483 C CA . VAL A 1 186 ? 24.078 19.393 17.267 1.00 65.31 186 VAL A CA 1
ATOM 1484 C C . VAL A 1 186 ? 24.562 18.506 18.416 1.00 65.31 186 VAL A C 1
ATOM 1486 O O . VAL A 1 186 ? 23.905 17.535 18.787 1.00 65.31 186 VAL A O 1
ATOM 1489 N N . ILE A 1 187 ? 25.755 18.795 18.940 1.00 74.56 187 ILE A N 1
ATOM 1490 C CA . ILE A 1 187 ? 26.275 18.150 20.151 1.00 74.56 187 ILE A CA 1
ATOM 1491 C C . ILE A 1 187 ? 25.768 18.956 21.349 1.00 74.56 187 ILE A C 1
ATOM 1493 O O . ILE A 1 187 ? 26.326 20.004 21.668 1.00 74.56 187 ILE A O 1
ATOM 1497 N N . ASP A 1 188 ? 24.736 18.457 22.027 1.00 71.56 188 ASP A N 1
ATOM 1498 C CA . ASP A 1 188 ? 24.310 19.013 23.311 1.00 71.56 188 ASP A CA 1
ATOM 1499 C C . ASP A 1 188 ? 25.284 18.560 24.406 1.00 71.56 188 ASP A C 1
ATOM 1501 O O . ASP A 1 188 ? 25.309 17.394 24.813 1.00 71.56 188 ASP A O 1
ATOM 1505 N N . LEU A 1 189 ? 26.120 19.484 24.880 1.00 76.81 189 LEU A N 1
ATOM 1506 C CA . LEU A 1 189 ? 27.001 19.226 26.014 1.00 76.81 189 LEU A CA 1
ATOM 1507 C C . LEU A 1 189 ? 26.182 19.173 27.309 1.00 76.81 189 LEU A C 1
ATOM 1509 O O . LEU A 1 189 ? 25.304 20.000 27.555 1.00 76.81 189 LEU A O 1
ATOM 1513 N N . LEU A 1 190 ? 26.501 18.206 28.172 1.00 78.38 190 LEU A N 1
ATOM 1514 C CA . LEU A 1 190 ? 25.994 18.195 29.542 1.00 78.38 190 LEU A CA 1
ATOM 1515 C C . LEU A 1 190 ? 26.429 19.487 30.261 1.00 78.38 190 LEU A C 1
ATOM 1517 O O . LEU A 1 190 ? 27.525 19.981 29.992 1.00 78.38 190 LEU A O 1
ATOM 1521 N N . PRO A 1 191 ? 25.641 20.000 31.225 1.00 74.25 191 PRO A N 1
ATOM 1522 C CA . PRO A 1 191 ? 25.833 21.324 31.840 1.00 74.25 191 PRO A CA 1
ATOM 1523 C C . PRO A 1 191 ? 27.190 21.551 32.533 1.00 74.25 191 PRO A C 1
ATOM 1525 O O . PRO A 1 191 ? 27.493 22.668 32.942 1.00 74.25 191 PRO A O 1
ATOM 1528 N N . ASN A 1 192 ? 28.014 20.509 32.654 1.00 75.19 192 ASN A N 1
ATOM 1529 C CA . ASN A 1 192 ? 29.286 20.515 33.369 1.00 75.19 192 ASN A CA 1
ATOM 1530 C C . ASN A 1 192 ? 30.493 20.333 32.425 1.00 75.19 192 ASN A C 1
ATOM 1532 O O . ASN A 1 192 ? 31.609 20.140 32.903 1.00 75.19 192 ASN A O 1
ATOM 1536 N N . VAL A 1 193 ? 30.277 20.317 31.104 1.00 68.12 193 VAL A N 1
ATOM 1537 C CA . VAL A 1 193 ? 31.319 20.069 30.099 1.00 68.12 193 VAL A CA 1
ATOM 1538 C C . VAL A 1 193 ? 31.523 21.331 29.269 1.00 68.12 193 VAL A C 1
ATOM 1540 O O . VAL A 1 193 ? 30.649 21.734 28.509 1.00 68.12 193 VAL A O 1
ATOM 1543 N N . THR A 1 194 ? 32.690 21.956 29.402 1.00 68.12 194 THR A N 1
ATOM 1544 C CA . THR A 1 194 ? 33.111 23.079 28.557 1.00 68.12 194 THR A CA 1
ATOM 1545 C C . THR A 1 194 ? 33.776 22.562 27.287 1.00 68.12 194 THR A C 1
ATOM 1547 O O . THR A 1 194 ? 34.727 21.782 27.362 1.00 68.12 194 THR A O 1
ATOM 1550 N N . SER A 1 195 ? 33.316 23.017 26.119 1.00 57.06 195 SER A N 1
ATOM 1551 C CA . SER A 1 195 ? 34.035 22.817 24.861 1.00 57.06 195 SER A CA 1
ATOM 1552 C C . SER A 1 195 ? 35.342 23.605 24.895 1.00 57.06 195 SER A C 1
ATOM 1554 O O . SER A 1 195 ? 35.320 24.835 24.958 1.00 57.06 195 SER A O 1
ATOM 1556 N N . HIS A 1 196 ? 36.479 22.918 24.816 1.00 53.97 196 HIS A N 1
ATOM 1557 C CA . HIS A 1 196 ? 37.708 23.578 24.397 1.00 53.97 196 HIS A CA 1
ATOM 1558 C C . HIS A 1 196 ? 37.582 23.866 22.900 1.00 53.97 196 HIS A C 1
ATOM 1560 O O . HIS A 1 196 ? 37.649 22.948 22.084 1.00 53.97 196 HIS A O 1
ATOM 1566 N N . ASN A 1 197 ? 37.359 25.133 22.546 1.00 47.06 197 ASN A N 1
ATOM 1567 C CA . ASN A 1 197 ? 37.647 25.595 21.194 1.00 47.06 197 ASN A CA 1
ATOM 1568 C C . ASN A 1 197 ? 39.139 25.359 20.968 1.00 47.06 197 ASN A C 1
ATOM 1570 O O . ASN A 1 197 ? 39.964 25.932 21.679 1.00 47.06 197 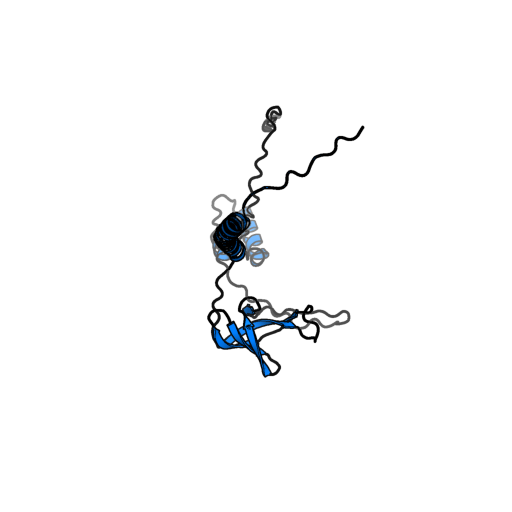ASN A O 1
ATOM 1574 N N . PHE A 1 198 ? 39.477 24.485 20.024 1.00 41.75 198 PHE A N 1
ATOM 1575 C CA . PHE A 1 198 ? 40.828 24.455 19.491 1.00 41.75 198 PHE A CA 1
ATOM 1576 C C . PHE A 1 198 ? 41.040 25.785 18.773 1.00 41.75 198 PHE A C 1
ATOM 1578 O O . PHE A 1 198 ? 40.357 26.078 17.792 1.00 41.75 198 PHE A O 1
ATOM 1585 N N . GLU A 1 199 ? 41.922 26.612 19.331 1.00 41.78 199 GLU A N 1
ATOM 1586 C CA . GLU A 1 199 ? 42.419 27.813 18.677 1.00 41.78 199 GLU A CA 1
ATOM 1587 C C . GLU A 1 199 ? 42.921 27.452 17.280 1.00 41.78 199 GLU A C 1
ATOM 1589 O O . GLU A 1 199 ? 43.624 26.462 17.067 1.00 41.78 199 GLU A O 1
ATOM 1594 N N . THR A 1 200 ? 42.482 28.265 16.327 1.00 39.88 200 THR A N 1
ATOM 1595 C CA . THR A 1 200 ? 42.955 28.308 14.954 1.00 39.88 200 THR A CA 1
ATOM 1596 C C . THR A 1 200 ? 44.479 28.323 14.943 1.00 39.88 200 THR A C 1
ATOM 1598 O O . THR A 1 200 ? 45.088 29.241 15.491 1.00 39.88 200 THR A O 1
ATOM 1601 N N . TRP A 1 201 ? 45.080 27.315 14.314 1.00 33.25 201 TRP A N 1
ATOM 1602 C CA . TRP A 1 201 ? 46.467 27.379 13.871 1.00 33.25 201 TRP A CA 1
ATOM 1603 C C . TRP A 1 201 ? 46.596 28.558 12.898 1.00 33.25 201 TRP A C 1
ATOM 1605 O O . TRP A 1 201 ? 46.126 28.483 11.763 1.00 33.25 201 TRP A O 1
ATOM 1615 N N . SER A 1 202 ? 47.159 29.667 13.377 1.00 38.91 202 SER A N 1
ATOM 1616 C CA . SER A 1 202 ? 47.787 30.669 12.522 1.00 38.91 202 SER A CA 1
ATOM 1617 C C . SER A 1 202 ? 49.205 30.183 12.257 1.00 38.91 202 SER A C 1
ATOM 1619 O O . SER A 1 202 ? 50.036 30.211 13.163 1.00 38.91 202 SER A O 1
ATOM 1621 N N . ASP A 1 203 ? 49.465 29.718 11.038 1.00 40.97 203 ASP A N 1
ATOM 1622 C CA . ASP A 1 203 ? 50.828 29.560 10.536 1.00 40.97 203 ASP A CA 1
ATOM 1623 C C . ASP A 1 203 ? 51.388 30.959 10.238 1.00 40.97 203 ASP A C 1
ATOM 1625 O O . ASP A 1 203 ? 51.293 31.463 9.120 1.00 40.97 203 ASP A O 1
ATOM 1629 N N . ASP A 1 204 ? 51.925 31.605 11.272 1.00 44.53 204 ASP A N 1
ATOM 1630 C CA . ASP A 1 204 ? 52.977 32.604 11.117 1.00 44.53 204 ASP A CA 1
ATOM 1631 C C . ASP A 1 204 ? 54.318 31.858 11.205 1.00 44.53 204 ASP A C 1
ATOM 1633 O O . ASP A 1 204 ? 54.819 31.587 12.296 1.00 44.53 204 ASP A O 1
ATOM 1637 N N . GLU A 1 205 ? 54.906 31.530 10.055 1.00 45.31 205 GLU A N 1
ATOM 1638 C CA . GLU A 1 205 ? 56.350 31.306 9.942 1.00 45.31 205 GLU A CA 1
ATOM 1639 C C . GLU A 1 205 ? 56.934 32.376 9.010 1.00 45.31 205 GLU A C 1
ATOM 1641 O O . GLU A 1 205 ? 56.952 32.247 7.787 1.00 45.31 205 GLU A O 1
ATOM 1646 N N . ASP A 1 206 ? 57.403 33.458 9.634 1.00 44.22 206 ASP A N 1
ATOM 1647 C CA . ASP A 1 206 ? 58.608 34.163 9.202 1.00 44.22 206 ASP A CA 1
ATOM 1648 C C . ASP A 1 206 ? 59.803 33.255 9.540 1.00 44.22 206 ASP A C 1
ATOM 1650 O O . ASP A 1 206 ? 60.061 33.024 10.722 1.00 44.22 206 ASP A O 1
ATOM 1654 N N . ASP A 1 207 ? 60.564 32.791 8.544 1.00 41.12 207 ASP A N 1
ATOM 1655 C CA . ASP A 1 207 ? 62.026 32.797 8.662 1.00 41.12 207 ASP A CA 1
ATOM 1656 C C . ASP A 1 207 ? 62.736 32.747 7.290 1.00 41.12 207 ASP A C 1
ATOM 1658 O O . ASP A 1 207 ? 62.584 31.801 6.518 1.00 41.12 207 ASP A O 1
ATOM 1662 N N . THR A 1 208 ? 63.536 33.802 7.085 1.00 45.81 208 THR A N 1
ATOM 1663 C CA . THR A 1 208 ? 64.767 33.964 6.276 1.00 45.81 208 THR A CA 1
ATOM 1664 C C . THR A 1 208 ? 64.800 33.842 4.744 1.00 45.81 208 THR A C 1
ATOM 1666 O O . THR A 1 208 ? 64.672 32.744 4.164 1.00 45.81 208 THR A O 1
#

Sequence (208 aa):
MAGQEELQLDTTPVTLYMEKLKKQLEDAAEKAKLISTIQQEKMAHYYNLRYTKKILNPGDKVIVLIPNSKNKLLARWQGTCTIESRRNEHSFVVKIPDASVRHVHQNKMREFLASSGSVNVIFEGEEEFGDVESTPLIEDSFCQEIKSITSSDLSATHRNELETMLKEFEPLFSRPVQPVAIGEHVIDLLPNVTSHNFETWSDDEDDT

Foldseek 3Di:
DDDPPPPDDPPDDVVVVVVVVVVVVVVVVVVVVVVVVVVVVVVVCVVCVPDDDDDDAFFFWKWFFAAPDPDRVRTDTAGTWGFHADDDPFWTWIQHPVRDIDIHGNVRIDGDDPDPQDDDDDDPPDPDDPDHDDDDQPQDPQLVVLVVDDCPPDDPVVVVVSVVVCVVCVVVRSDPPPPDCPDPDDDDDDPVDDDDDPPDDDPPDDDD